Protein AF-A0AAW1HUV2-F1 (afdb_monomer_lite)

Structure (mmCIF, N/CA/C/O backbone):
data_AF-A0AAW1HUV2-F1
#
_entry.id   AF-A0AAW1HUV2-F1
#
loop_
_atom_site.group_PDB
_atom_site.id
_atom_site.type_symbol
_atom_site.label_atom_id
_atom_site.label_alt_id
_atom_site.label_comp_id
_atom_site.label_asym_id
_atom_site.label_entity_id
_atom_site.label_seq_id
_atom_site.pdbx_PDB_ins_code
_atom_site.Cartn_x
_atom_site.Cartn_y
_atom_site.Cartn_z
_atom_site.occupancy
_atom_site.B_iso_or_equiv
_atom_site.auth_seq_id
_atom_site.auth_comp_id
_atom_site.auth_asym_id
_atom_site.auth_atom_id
_atom_site.pdbx_PDB_model_num
ATOM 1 N N . MET A 1 1 ? -0.289 -72.759 16.161 1.00 39.19 1 MET A N 1
ATOM 2 C CA . MET A 1 1 ? -0.253 -71.631 15.204 1.00 39.19 1 MET A CA 1
ATOM 3 C C . MET A 1 1 ? -1.327 -70.617 15.582 1.00 39.19 1 MET A C 1
ATOM 5 O O . MET A 1 1 ? -2.487 -70.828 15.263 1.00 39.19 1 MET A O 1
ATOM 9 N N . LYS A 1 2 ? -0.975 -69.566 16.334 1.00 35.66 2 LYS A N 1
ATOM 10 C CA . LYS A 1 2 ? -1.876 -68.441 16.634 1.00 35.66 2 LYS A CA 1
ATOM 11 C C . LYS A 1 2 ? -1.471 -67.283 15.722 1.00 35.66 2 LYS A C 1
ATOM 13 O O . LYS A 1 2 ? -0.357 -66.789 15.842 1.00 35.66 2 LYS A O 1
ATOM 18 N N . ALA A 1 3 ? -2.336 -66.916 14.780 1.00 39.03 3 ALA A N 1
ATOM 19 C CA . ALA A 1 3 ? -2.111 -65.786 13.887 1.00 39.03 3 ALA A CA 1
ATOM 20 C C . ALA A 1 3 ? -2.428 -64.481 14.632 1.00 39.03 3 ALA A C 1
ATOM 22 O O . ALA A 1 3 ? -3.574 -64.235 1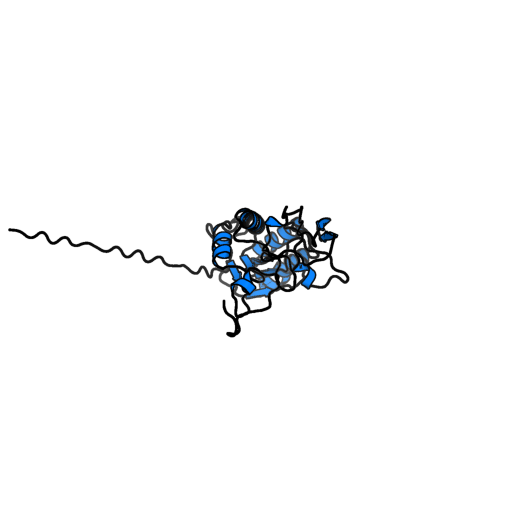5.010 1.00 39.03 3 ALA A O 1
ATOM 23 N N . LEU A 1 4 ? -1.399 -63.670 14.865 1.00 38.75 4 LEU A N 1
ATOM 24 C CA . LEU A 1 4 ? -1.507 -62.323 15.413 1.00 38.75 4 LEU A CA 1
ATOM 25 C C . LEU A 1 4 ? -1.990 -61.390 14.293 1.00 38.75 4 LEU A C 1
ATOM 27 O O . LEU A 1 4 ? -1.244 -61.097 13.362 1.00 38.75 4 LEU A O 1
ATOM 31 N N . LYS A 1 5 ? -3.252 -60.955 14.351 1.00 40.56 5 LYS A N 1
ATOM 32 C CA . LYS A 1 5 ? -3.770 -59.913 13.456 1.00 40.56 5 LYS A CA 1
ATOM 33 C C . LYS A 1 5 ? -3.305 -58.554 13.980 1.00 40.56 5 LYS A C 1
ATOM 35 O O . LYS A 1 5 ? -3.817 -58.078 14.989 1.00 40.56 5 LYS A O 1
ATOM 40 N N . LEU A 1 6 ? -2.325 -57.955 13.306 1.00 41.97 6 LEU A N 1
ATOM 41 C CA . LEU A 1 6 ? -1.947 -56.557 13.503 1.00 41.97 6 LEU A CA 1
ATOM 42 C C . LEU A 1 6 ? -3.086 -55.669 12.975 1.00 41.97 6 LEU A C 1
ATOM 44 O O . LEU A 1 6 ? -3.360 -55.663 11.777 1.00 41.97 6 LEU A O 1
ATOM 48 N N . PHE A 1 7 ? -3.756 -54.934 13.860 1.00 46.00 7 PHE A N 1
ATOM 49 C CA . PHE A 1 7 ? -4.630 -53.829 13.472 1.00 46.00 7 PHE A CA 1
ATOM 50 C C . PHE A 1 7 ? -3.763 -52.572 13.354 1.00 46.00 7 PHE A C 1
ATOM 52 O O . PHE A 1 7 ? -3.311 -52.029 14.359 1.00 46.00 7 PHE A O 1
ATOM 59 N N . VAL A 1 8 ? -3.500 -52.128 12.126 1.00 47.81 8 VAL A N 1
ATOM 60 C CA . VAL A 1 8 ? -2.880 -50.824 11.864 1.00 47.81 8 VAL A CA 1
ATOM 61 C C . VAL A 1 8 ? -3.995 -49.782 11.894 1.00 47.81 8 VAL A C 1
ATOM 63 O O . VAL A 1 8 ? -4.844 -49.752 11.006 1.00 47.81 8 VAL A O 1
ATOM 66 N N . ALA A 1 9 ? -4.026 -48.953 12.937 1.00 46.75 9 ALA A N 1
ATOM 67 C CA . ALA A 1 9 ? -4.902 -47.790 12.991 1.00 46.75 9 ALA A CA 1
ATOM 68 C C . ALA A 1 9 ? -4.309 -46.687 12.101 1.00 46.75 9 ALA A C 1
ATOM 70 O O . ALA A 1 9 ? -3.273 -46.107 12.424 1.00 46.75 9 ALA A O 1
ATOM 71 N N . ALA A 1 10 ? -4.945 -46.419 10.962 1.00 47.59 10 ALA A N 1
ATOM 72 C CA . ALA A 1 10 ? -4.606 -45.280 10.120 1.00 47.59 10 ALA A CA 1
ATOM 73 C C . ALA A 1 10 ? -5.091 -43.992 10.804 1.00 47.59 10 ALA A C 1
ATOM 75 O O . ALA A 1 10 ? -6.290 -43.729 10.877 1.00 47.59 10 ALA A O 1
ATOM 76 N N . VAL A 1 11 ? -4.158 -43.198 11.332 1.00 49.66 11 VAL A N 1
ATOM 77 C CA . VAL A 1 11 ? -4.442 -41.847 11.829 1.00 49.66 11 VAL A CA 1
ATOM 78 C C . VAL A 1 11 ? -4.542 -40.924 10.617 1.00 49.66 11 VAL A C 1
ATOM 80 O O . VAL A 1 11 ? -3.535 -40.567 10.009 1.00 49.66 11 VAL A O 1
ATOM 83 N N . ILE A 1 12 ? -5.767 -40.565 10.241 1.00 50.94 12 ILE A N 1
ATOM 84 C CA . ILE A 1 12 ? -6.026 -39.552 9.218 1.00 50.94 12 ILE A CA 1
ATOM 85 C C . ILE A 1 12 ? -5.814 -38.186 9.878 1.00 50.94 12 ILE A C 1
ATOM 87 O O . ILE A 1 12 ? -6.671 -37.706 10.617 1.00 50.94 12 ILE A O 1
ATOM 91 N N . PHE A 1 13 ? -4.666 -37.558 9.628 1.00 45.22 13 PHE A N 1
ATOM 92 C CA . PHE A 1 13 ? -4.487 -36.136 9.911 1.00 45.22 13 PHE A CA 1
ATOM 93 C C . PHE A 1 13 ? -5.264 -35.338 8.861 1.00 45.22 13 PHE A C 1
ATOM 95 O O . PHE A 1 13 ? -4.768 -35.071 7.770 1.00 45.22 13 PHE A O 1
ATOM 102 N N . THR A 1 14 ? -6.503 -34.962 9.173 1.00 46.72 14 THR A N 1
ATOM 103 C CA . THR A 1 14 ? -7.208 -33.919 8.422 1.00 46.72 14 THR A CA 1
ATOM 104 C C . THR A 1 14 ? -6.550 -32.580 8.735 1.00 46.72 14 THR A C 1
ATOM 106 O O . THR A 1 14 ? -6.794 -31.991 9.790 1.00 46.72 14 THR A O 1
ATOM 109 N N . THR A 1 15 ? -5.699 -32.091 7.837 1.00 47.19 15 THR A N 1
ATOM 110 C CA . THR A 1 15 ? -5.256 -30.697 7.854 1.00 47.19 15 THR A CA 1
ATOM 111 C C . THR A 1 15 ? -6.445 -29.822 7.471 1.00 47.19 15 THR A C 1
ATOM 113 O O . THR A 1 15 ? -6.783 -29.691 6.297 1.00 47.19 15 THR A O 1
ATOM 116 N N . TYR A 1 16 ? -7.118 -29.245 8.466 1.00 44.78 16 TYR A N 1
ATOM 117 C CA . TYR A 1 16 ? -8.090 -28.185 8.225 1.00 44.78 16 TYR A CA 1
ATOM 118 C C . TYR A 1 16 ? -7.332 -26.956 7.719 1.00 44.78 16 TYR A C 1
ATOM 120 O O . TYR A 1 16 ? -6.651 -26.277 8.488 1.00 44.78 16 TYR A O 1
ATOM 128 N N . ALA A 1 17 ? -7.454 -26.655 6.427 1.00 43.66 17 ALA A N 1
ATOM 129 C CA . ALA A 1 17 ? -7.162 -25.323 5.926 1.00 43.66 17 ALA A CA 1
ATOM 130 C C . ALA A 1 17 ? -8.244 -24.389 6.485 1.00 43.66 17 ALA A C 1
ATOM 132 O O . ALA A 1 17 ? -9.338 -24.274 5.936 1.00 43.66 17 ALA A O 1
ATOM 133 N N . VAL A 1 18 ? -7.977 -23.772 7.638 1.00 45.56 18 VAL A N 1
ATOM 134 C CA . VAL A 1 18 ? -8.844 -22.715 8.160 1.00 45.56 18 VAL A CA 1
ATOM 135 C C . VAL A 1 18 ? -8.640 -21.509 7.252 1.00 45.56 18 VAL A C 1
ATOM 137 O O . VAL A 1 18 ? -7.687 -20.751 7.425 1.00 45.56 18 VAL A O 1
ATOM 140 N N . ALA A 1 19 ? -9.520 -21.333 6.268 1.00 46.88 19 ALA A N 1
ATOM 141 C CA . ALA A 1 19 ? -9.663 -20.057 5.585 1.00 46.88 19 ALA A CA 1
ATOM 142 C C . ALA A 1 19 ? -10.082 -19.024 6.645 1.00 46.88 19 ALA A C 1
ATOM 144 O O . ALA A 1 19 ? -11.234 -18.990 7.079 1.00 46.88 19 ALA A O 1
ATOM 145 N N . ARG A 1 20 ? -9.121 -18.240 7.151 1.00 57.75 20 ARG A N 1
ATOM 146 C CA . ARG A 1 20 ? -9.360 -17.257 8.216 1.00 57.75 20 ARG A CA 1
ATOM 147 C C . ARG A 1 20 ? -10.068 -16.047 7.618 1.00 57.75 20 ARG A C 1
ATOM 149 O O . ARG A 1 20 ? -9.433 -15.120 7.133 1.00 57.75 20 ARG A O 1
ATOM 156 N N . LYS A 1 21 ? -11.399 -16.073 7.661 1.00 69.00 21 LYS A N 1
ATOM 157 C CA . LYS A 1 21 ? -12.286 -14.986 7.217 1.00 69.00 21 LYS A CA 1
ATOM 158 C C . LYS A 1 21 ? -12.482 -13.900 8.291 1.00 69.00 21 LYS A C 1
ATOM 160 O O . LYS A 1 21 ? -13.392 -13.085 8.190 1.00 69.00 21 LYS A O 1
ATOM 165 N N . GLU A 1 22 ? -11.652 -13.907 9.331 1.00 88.19 22 GLU A N 1
ATOM 166 C CA . GLU A 1 22 ? -11.772 -12.994 10.463 1.00 88.19 22 GLU A CA 1
ATOM 167 C C . GLU A 1 22 ? -11.375 -11.581 10.039 1.00 88.19 22 GLU A C 1
ATOM 169 O O . GLU A 1 22 ? -10.201 -11.280 9.828 1.00 88.19 22 GLU A O 1
ATOM 174 N N . THR A 1 23 ? -12.364 -10.698 9.920 1.00 94.25 23 THR A N 1
ATOM 175 C CA . THR A 1 23 ? -12.144 -9.284 9.591 1.00 94.25 23 THR A CA 1
ATOM 176 C C . THR A 1 23 ? -11.566 -8.499 10.771 1.00 94.25 23 THR A C 1
ATOM 178 O O . THR A 1 23 ? -11.127 -7.365 10.590 1.00 94.25 23 THR A O 1
ATOM 181 N N . ASN A 1 24 ? -11.545 -9.087 11.974 1.00 96.62 24 ASN A N 1
ATOM 182 C CA . ASN A 1 24 ? -11.144 -8.469 13.244 1.00 96.62 24 ASN A CA 1
ATOM 183 C C . ASN A 1 24 ? -12.028 -7.280 13.680 1.00 96.62 24 ASN A C 1
ATOM 185 O O . ASN A 1 24 ? -11.641 -6.492 14.551 1.00 96.62 24 ASN A O 1
ATOM 189 N N . MET A 1 25 ? -13.214 -7.136 13.083 1.00 96.12 25 MET A N 1
ATOM 190 C CA . MET A 1 25 ? -14.231 -6.170 13.505 1.00 96.12 25 MET A CA 1
ATOM 191 C C . MET A 1 25 ? -14.823 -6.554 14.864 1.00 96.12 25 MET A C 1
ATOM 193 O O . MET A 1 25 ? -14.699 -7.690 15.314 1.00 96.12 25 MET A O 1
ATOM 197 N N . TRP A 1 26 ? -15.476 -5.601 15.526 1.00 93.88 26 TRP A N 1
ATOM 198 C CA . TRP A 1 26 ? -16.285 -5.918 16.703 1.00 93.88 26 TRP A CA 1
ATOM 199 C C . TRP A 1 26 ? -17.579 -6.622 16.276 1.00 93.88 26 TRP A C 1
ATOM 201 O O . TRP A 1 26 ? -18.060 -6.416 15.162 1.00 93.88 26 TRP A O 1
ATOM 211 N N . ASN A 1 27 ? -18.134 -7.452 17.162 1.00 90.94 27 ASN A N 1
ATOM 212 C CA . ASN A 1 27 ? -19.228 -8.383 16.845 1.00 90.94 27 ASN A CA 1
ATOM 213 C C . ASN A 1 27 ? -20.506 -7.718 16.301 1.00 90.94 27 ASN A C 1
ATOM 215 O O . ASN A 1 27 ? -21.296 -8.372 15.627 1.00 90.94 27 ASN A O 1
ATOM 219 N N . ASP A 1 28 ? -20.735 -6.443 16.606 1.00 92.69 28 ASP A N 1
ATOM 220 C CA . ASP A 1 28 ? -21.909 -5.658 16.219 1.00 92.69 28 ASP A CA 1
ATOM 221 C C . ASP A 1 28 ? -21.688 -4.797 14.959 1.00 92.69 28 ASP A C 1
ATOM 223 O O . ASP A 1 28 ? -22.508 -3.937 14.635 1.00 92.69 28 ASP A O 1
ATOM 227 N N . ARG A 1 29 ? -20.589 -5.023 14.228 1.00 95.06 29 ARG A N 1
ATOM 228 C CA . ARG A 1 29 ? -20.174 -4.231 13.061 1.00 95.06 29 ARG A CA 1
ATOM 229 C C . ARG A 1 29 ? -19.878 -5.130 11.863 1.00 95.06 29 ARG A C 1
ATOM 231 O O . ARG A 1 29 ? -19.388 -6.242 12.026 1.00 95.06 29 ARG A O 1
ATOM 238 N N . SER A 1 30 ? -20.153 -4.658 10.644 1.00 91.12 30 SER A N 1
ATOM 239 C CA . SER A 1 30 ? -20.050 -5.526 9.449 1.00 91.12 30 SER A CA 1
ATOM 240 C C . SER A 1 30 ? -19.571 -4.871 8.147 1.00 91.12 30 SER A C 1
ATOM 242 O O . SER A 1 30 ? -19.314 -5.586 7.181 1.00 91.12 30 SER A O 1
ATOM 244 N N . THR A 1 31 ? -19.380 -3.548 8.104 1.00 97.06 31 THR A N 1
ATOM 245 C CA . THR A 1 31 ? -19.070 -2.833 6.849 1.00 97.06 31 THR A CA 1
ATOM 246 C C . THR A 1 31 ? -17.698 -2.166 6.872 1.00 97.06 31 THR A C 1
ATOM 248 O O . THR A 1 31 ? -17.369 -1.461 7.829 1.00 97.06 31 THR A O 1
ATOM 251 N N . ILE A 1 32 ? -16.932 -2.339 5.789 1.00 98.62 32 ILE A N 1
ATOM 252 C CA . ILE A 1 32 ? -15.746 -1.529 5.476 1.00 98.62 32 ILE A CA 1
ATOM 253 C C . ILE A 1 32 ? -16.170 -0.400 4.535 1.00 98.62 32 ILE A C 1
ATOM 255 O O . ILE A 1 32 ? -16.770 -0.667 3.496 1.00 98.62 32 ILE A O 1
ATOM 259 N N . VAL A 1 33 ? -15.846 0.846 4.875 1.00 98.81 33 VAL A N 1
ATOM 260 C CA . VAL A 1 33 ? -15.985 1.992 3.963 1.00 98.81 33 VAL A CA 1
ATOM 261 C C . VAL A 1 33 ? -14.631 2.336 3.345 1.00 98.81 33 VAL A C 1
ATOM 263 O O . VAL A 1 33 ? -13.632 2.410 4.052 1.00 98.81 33 VAL A O 1
ATOM 266 N N . HIS A 1 34 ? -14.572 2.557 2.033 1.00 98.88 34 HIS A N 1
ATOM 267 C CA . HIS A 1 34 ? -13.368 3.085 1.388 1.00 98.88 34 HIS A CA 1
ATOM 268 C C . HIS A 1 34 ? -13.412 4.617 1.403 1.00 98.88 34 HIS A C 1
ATOM 270 O O . HIS A 1 34 ? -14.121 5.230 0.606 1.00 98.88 34 HIS A O 1
ATOM 276 N N . LEU A 1 35 ? -12.651 5.237 2.310 1.00 98.88 35 LEU A N 1
ATOM 277 C CA . LEU A 1 35 ? -12.503 6.696 2.381 1.00 98.88 35 LEU A CA 1
ATOM 278 C C . LEU A 1 35 ? -11.382 7.149 1.441 1.00 98.88 35 LEU A C 1
ATOM 280 O O . LEU A 1 35 ? -10.265 7.470 1.845 1.00 98.88 35 LEU A O 1
ATOM 284 N N . PHE A 1 36 ? -11.696 7.094 0.151 1.00 98.81 36 PHE A N 1
ATOM 285 C CA . PHE A 1 36 ? -10.755 7.303 -0.943 1.00 98.81 36 PHE A CA 1
ATOM 286 C C . PHE A 1 36 ? -10.141 8.712 -0.942 1.00 98.81 36 PHE A C 1
ATOM 288 O O . PHE A 1 36 ? -10.864 9.701 -1.028 1.00 98.81 36 PHE A O 1
ATOM 295 N N . GLU A 1 37 ? -8.806 8.786 -0.883 1.00 98.69 37 GLU A N 1
ATOM 296 C CA . GLU A 1 37 ? -7.979 10.009 -0.836 1.00 98.69 37 GLU A CA 1
ATOM 297 C C . GLU A 1 37 ? -8.137 10.885 0.419 1.00 98.69 37 GLU A C 1
ATOM 299 O O . GLU A 1 37 ? -7.592 11.991 0.481 1.00 98.69 37 GLU A O 1
ATOM 304 N N . TRP A 1 38 ? -8.816 10.398 1.460 1.00 98.88 38 TRP A N 1
ATOM 305 C CA . TRP A 1 38 ? -8.953 11.151 2.708 1.00 98.88 38 TRP A CA 1
ATOM 306 C C . TRP A 1 38 ? -7.621 11.256 3.461 1.00 98.88 38 TRP A C 1
ATOM 308 O O . TRP A 1 38 ? -6.750 10.378 3.383 1.00 98.88 38 TRP A O 1
ATOM 318 N N . LYS A 1 39 ? -7.453 12.345 4.218 1.00 98.94 39 LYS A N 1
ATOM 319 C CA . LYS A 1 39 ? -6.305 12.515 5.116 1.00 98.94 39 LYS A CA 1
ATOM 320 C C . LYS A 1 39 ? -6.499 11.714 6.394 1.00 98.94 39 LYS A C 1
ATOM 322 O O . LYS A 1 39 ? -7.625 11.481 6.826 1.00 98.94 39 LYS A O 1
ATOM 327 N N . TYR A 1 40 ? -5.393 11.336 7.030 1.00 98.94 40 TYR A N 1
ATOM 328 C CA . TYR A 1 40 ? -5.436 10.505 8.234 1.00 98.94 40 TYR A CA 1
ATOM 329 C C . TYR A 1 40 ? -6.206 11.182 9.375 1.00 98.94 40 TYR A C 1
ATOM 331 O O . TYR A 1 40 ? -7.015 10.538 10.037 1.00 98.94 40 TYR A O 1
ATOM 339 N N . LEU A 1 41 ? -6.027 12.493 9.563 1.00 98.75 41 LEU A N 1
ATOM 340 C CA . LEU A 1 41 ? -6.735 13.237 10.609 1.00 98.75 41 LEU A CA 1
ATOM 341 C C . LEU A 1 41 ? -8.242 13.365 10.334 1.00 98.75 41 LEU A C 1
ATOM 343 O O . LEU A 1 41 ? -9.026 13.244 11.272 1.00 98.75 41 LEU A O 1
ATOM 347 N N . ASP A 1 42 ? -8.648 13.514 9.069 1.00 98.94 42 ASP A N 1
ATOM 348 C CA . ASP A 1 42 ? -10.067 13.547 8.688 1.00 98.94 42 ASP A CA 1
ATOM 349 C C . ASP A 1 42 ? -10.728 12.182 8.947 1.00 98.94 42 ASP A C 1
ATOM 351 O O . ASP A 1 42 ? -11.819 12.109 9.507 1.00 98.94 42 ASP A O 1
ATOM 355 N N . ILE A 1 43 ? -10.037 11.083 8.619 1.00 98.94 43 ILE A N 1
ATOM 356 C CA . ILE A 1 43 ? -10.506 9.718 8.914 1.00 98.94 43 ILE A CA 1
ATOM 357 C C . ILE A 1 43 ? -10.623 9.498 10.426 1.00 98.94 43 ILE A C 1
ATOM 359 O O . ILE A 1 43 ? -11.603 8.917 10.887 1.00 98.94 43 ILE A O 1
ATOM 363 N N . ALA A 1 44 ? -9.645 9.965 11.206 1.00 98.94 44 ALA A N 1
ATOM 364 C CA . ALA A 1 44 ? -9.666 9.841 12.660 1.00 98.94 44 ALA A CA 1
ATOM 365 C C . ALA A 1 44 ? -10.896 10.532 13.269 1.00 98.94 44 ALA A C 1
ATOM 367 O O . ALA A 1 44 ? -11.563 9.971 14.139 1.00 98.94 44 ALA A O 1
ATOM 368 N N . GLU A 1 45 ? -11.228 11.730 12.784 1.00 98.88 45 GLU A N 1
ATOM 369 C CA . GLU A 1 45 ? -12.447 12.432 13.181 1.00 98.88 45 GLU A CA 1
ATOM 370 C C . GLU A 1 45 ? -13.717 11.713 12.719 1.00 98.88 45 GLU A C 1
ATOM 372 O O . GLU A 1 45 ? -14.672 11.622 13.486 1.00 98.88 45 GLU A O 1
ATOM 377 N N . GLU A 1 46 ? -13.735 11.173 11.503 1.00 98.94 46 GLU A N 1
ATOM 378 C CA . GLU A 1 46 ? -14.884 10.457 10.941 1.00 98.94 46 GLU A CA 1
ATOM 379 C C . GLU A 1 46 ? -15.184 9.158 11.710 1.00 98.94 46 GLU A C 1
ATOM 381 O O . GLU A 1 46 ? -16.348 8.834 11.977 1.00 98.94 46 GLU A O 1
ATOM 386 N N . CYS A 1 47 ? -14.138 8.448 12.153 1.00 98.88 47 CYS A N 1
ATOM 387 C CA . CYS A 1 47 ? -14.249 7.299 13.052 1.00 98.88 47 CYS A CA 1
ATOM 388 C C . CYS A 1 47 ? -15.029 7.651 14.324 1.00 98.88 47 CYS A C 1
ATOM 390 O O . CYS A 1 47 ? -15.963 6.937 14.698 1.00 98.88 47 CYS A O 1
ATOM 392 N N . GLU A 1 48 ? -14.666 8.762 14.964 1.00 98.81 48 GLU A N 1
ATOM 393 C CA . GLU A 1 48 ? -15.234 9.200 16.239 1.00 98.81 48 GLU A CA 1
ATOM 394 C C . GLU A 1 48 ? -16.608 9.856 16.084 1.00 98.81 48 GLU A C 1
ATOM 396 O O . GLU A 1 48 ? -17.497 9.618 16.896 1.00 98.81 48 GLU A O 1
ATOM 401 N N . LYS A 1 49 ? -16.806 10.684 15.059 1.00 98.75 49 LYS A N 1
ATOM 402 C CA . LYS A 1 49 ? -18.019 11.501 14.915 1.00 98.75 49 LYS A CA 1
ATOM 403 C C . LYS A 1 49 ? -19.160 10.763 14.223 1.00 98.75 49 LYS A C 1
ATOM 405 O O . LYS A 1 49 ? -20.320 11.109 14.447 1.00 98.75 49 LYS A O 1
ATOM 410 N N . PHE A 1 50 ? -18.862 9.763 13.392 1.00 98.75 50 PHE A N 1
ATOM 411 C CA . PHE A 1 50 ? -19.874 9.134 12.545 1.00 98.75 50 PHE A CA 1
ATOM 412 C C . PHE A 1 50 ? -19.794 7.608 12.529 1.00 98.75 50 PHE A C 1
ATOM 414 O O . PHE A 1 50 ? -20.755 6.945 12.935 1.00 98.75 50 PHE A O 1
ATOM 421 N N . LEU A 1 51 ? -18.671 7.034 12.087 1.00 98.69 51 LEU A N 1
ATOM 422 C CA . LEU A 1 51 ? -18.584 5.603 11.767 1.00 98.69 51 LEU A CA 1
ATOM 423 C C . LEU A 1 51 ? -18.888 4.724 12.978 1.00 98.69 51 LEU A C 1
ATOM 425 O O . LEU A 1 51 ? -19.647 3.754 12.855 1.00 98.69 51 LEU A O 1
ATOM 429 N N . GLN A 1 52 ? -18.378 5.093 14.160 1.00 97.75 52 GLN A N 1
ATOM 430 C CA . GLN A 1 52 ? -18.645 4.333 15.377 1.00 97.75 52 GLN A CA 1
ATOM 431 C C . GLN A 1 52 ? -20.146 4.250 15.696 1.00 97.75 52 GLN A C 1
ATOM 433 O O . GLN A 1 52 ? -20.621 3.177 16.065 1.00 97.75 52 GLN A O 1
ATOM 438 N N . HIS A 1 53 ? -20.894 5.339 15.484 1.00 97.69 53 HIS A N 1
ATOM 439 C CA . HIS A 1 53 ? -22.312 5.474 15.830 1.00 97.69 53 HIS A CA 1
ATOM 440 C C . HIS A 1 53 ? -23.247 4.863 14.784 1.00 97.69 53 HIS A C 1
ATOM 442 O O . HIS A 1 53 ? -24.433 4.671 15.049 1.00 97.69 53 HIS A O 1
ATOM 448 N N . LYS A 1 54 ? -22.730 4.579 13.585 1.00 97.88 54 LYS A N 1
ATOM 449 C CA . LYS A 1 54 ? -23.483 3.977 12.477 1.00 97.88 54 LYS A CA 1
ATOM 450 C C . LYS A 1 54 ? -23.165 2.497 12.252 1.00 97.88 54 LYS A C 1
ATOM 452 O O . LYS A 1 54 ? -23.661 1.923 11.291 1.00 97.88 54 LYS A O 1
ATOM 457 N N . GLY A 1 55 ? -22.372 1.878 13.130 1.00 96.94 55 GLY A N 1
ATOM 458 C CA . GLY A 1 55 ? -22.086 0.439 13.078 1.00 96.94 55 GLY A CA 1
ATOM 459 C C . GLY A 1 55 ? -21.115 0.018 11.967 1.00 96.94 55 GLY A C 1
ATOM 460 O O . GLY A 1 55 ? -21.047 -1.163 11.625 1.00 96.94 55 GLY A O 1
ATOM 461 N N . TYR A 1 56 ? -20.344 0.954 11.398 1.00 98.50 56 TYR A N 1
ATOM 462 C CA . TYR A 1 56 ? -19.255 0.598 10.482 1.00 98.50 56 TYR A CA 1
ATOM 463 C C . TYR A 1 56 ? -18.166 -0.158 11.245 1.00 98.50 56 TYR A C 1
ATOM 465 O O . TYR A 1 56 ? -17.841 0.196 12.379 1.00 98.50 56 TYR A O 1
ATOM 473 N N . GLY A 1 57 ? -17.623 -1.207 10.626 1.00 98.38 57 GLY A N 1
ATOM 474 C CA . GLY A 1 57 ? -16.597 -2.076 11.207 1.00 98.38 57 GLY A CA 1
ATOM 475 C C . GLY A 1 57 ? -15.177 -1.635 10.898 1.00 98.38 57 GLY A C 1
ATOM 476 O O . GLY A 1 57 ? -14.270 -1.905 11.684 1.00 98.38 57 GLY A O 1
ATOM 477 N N . GLY A 1 58 ? -14.974 -0.914 9.797 1.00 98.62 58 GLY A N 1
ATOM 478 C CA . GLY A 1 58 ? -13.674 -0.335 9.503 1.00 98.62 58 GLY A CA 1
ATOM 479 C C . GLY A 1 58 ? -13.618 0.535 8.260 1.00 98.62 58 GLY A C 1
ATOM 480 O O . GLY A 1 58 ? -14.621 0.776 7.589 1.00 98.62 58 GLY A O 1
ATOM 481 N N . VAL A 1 59 ? -12.409 0.996 7.969 1.00 98.94 59 VAL A N 1
ATOM 482 C CA . VAL A 1 59 ? -12.073 1.898 6.871 1.00 98.94 59 VAL A CA 1
ATOM 483 C C . VAL A 1 59 ? -10.983 1.257 6.023 1.00 98.94 59 VAL A C 1
ATOM 485 O O . VAL A 1 59 ? -9.942 0.878 6.556 1.00 98.94 59 VAL A O 1
ATOM 488 N N . GLN A 1 60 ? -11.198 1.157 4.713 1.00 98.94 60 GLN A N 1
ATOM 489 C CA . GLN A 1 60 ? -10.108 0.998 3.756 1.00 98.94 60 GLN A CA 1
ATOM 490 C C . GLN A 1 60 ? -9.526 2.384 3.471 1.00 98.94 60 GLN A C 1
ATOM 492 O O . GLN A 1 60 ? -10.257 3.286 3.050 1.00 98.94 60 GLN A O 1
ATOM 497 N N . VAL A 1 61 ? -8.226 2.550 3.701 1.00 98.94 61 VAL A N 1
ATOM 498 C CA . VAL A 1 61 ? -7.490 3.776 3.368 1.00 98.94 61 VAL A CA 1
ATOM 499 C C . VAL A 1 61 ? -6.761 3.611 2.040 1.00 98.94 61 VAL A C 1
ATOM 501 O O . VAL A 1 61 ? -6.333 2.508 1.704 1.00 98.94 61 VAL A O 1
ATOM 504 N N . SER A 1 62 ? -6.594 4.707 1.297 1.00 98.94 62 SER A N 1
ATOM 505 C CA . SER A 1 62 ? -5.738 4.737 0.101 1.00 98.94 62 SER A CA 1
ATOM 506 C C . SER A 1 62 ? -4.276 4.391 0.437 1.00 98.94 62 SER A C 1
ATOM 508 O O . SER A 1 62 ? -3.900 4.483 1.610 1.00 98.94 62 SER A O 1
ATOM 510 N N . PRO A 1 63 ? -3.429 4.048 -0.559 1.00 98.94 63 PRO A N 1
ATOM 511 C CA . PRO A 1 63 ? -2.056 3.619 -0.303 1.00 98.94 63 PRO A CA 1
ATOM 512 C C . PRO A 1 63 ? -1.275 4.579 0.596 1.00 98.94 63 PRO A C 1
ATOM 514 O O . PRO A 1 63 ? -1.340 5.803 0.431 1.00 98.94 63 PRO A O 1
ATOM 517 N N . VAL A 1 64 ? -0.570 4.001 1.572 1.00 98.81 64 VAL A N 1
ATOM 518 C CA . VAL A 1 64 ? 0.127 4.733 2.647 1.00 98.81 64 VAL A CA 1
ATOM 519 C C . VAL A 1 64 ? 1.633 4.838 2.422 1.00 98.81 64 VAL A C 1
ATOM 521 O O . VAL A 1 64 ? 2.289 5.644 3.077 1.00 98.81 64 VAL A O 1
ATOM 524 N N . SER A 1 65 ? 2.181 4.021 1.521 1.00 98.69 65 SER A N 1
ATOM 525 C CA . SER A 1 65 ? 3.576 4.076 1.092 1.00 98.69 65 SER A CA 1
ATOM 526 C C . SER A 1 65 ? 3.849 5.347 0.291 1.00 98.69 65 SER A C 1
ATOM 528 O O . SER A 1 65 ? 3.006 5.793 -0.484 1.00 98.69 65 SER A O 1
ATOM 530 N N . GLU A 1 66 ? 5.045 5.907 0.451 1.00 98.88 66 GLU A N 1
ATOM 531 C CA . GLU A 1 66 ? 5.539 7.017 -0.353 1.00 98.88 66 GLU A CA 1
ATOM 532 C C . GLU A 1 66 ? 5.417 6.686 -1.840 1.00 98.88 66 GLU A C 1
ATOM 534 O O . GLU A 1 66 ? 5.935 5.673 -2.315 1.00 98.88 66 GLU A O 1
ATOM 539 N N . ASN A 1 67 ? 4.781 7.586 -2.577 1.00 98.88 67 ASN A N 1
ATOM 540 C CA . ASN A 1 67 ? 4.485 7.418 -3.988 1.00 98.88 67 ASN A CA 1
ATOM 541 C C . ASN A 1 67 ? 5.103 8.546 -4.818 1.00 98.88 67 ASN A C 1
ATOM 543 O O . ASN A 1 67 ? 5.466 9.600 -4.286 1.00 98.88 67 ASN A O 1
ATOM 547 N N . VAL A 1 68 ? 5.218 8.331 -6.125 1.00 98.69 68 VAL A N 1
ATOM 548 C CA . VAL A 1 68 ? 5.726 9.338 -7.064 1.00 98.69 68 VAL A CA 1
ATOM 549 C C . VAL A 1 68 ? 4.808 10.558 -7.129 1.00 98.69 68 VAL A C 1
ATOM 551 O O . VAL A 1 68 ? 3.586 10.442 -7.038 1.00 98.69 68 VAL A O 1
ATOM 554 N N . ILE A 1 69 ? 5.394 11.744 -7.285 1.00 98.50 69 ILE A N 1
ATOM 555 C CA . ILE A 1 69 ? 4.648 12.985 -7.507 1.00 98.50 69 ILE A CA 1
ATOM 556 C C . ILE A 1 69 ? 4.458 13.178 -9.012 1.00 98.50 69 ILE A C 1
ATOM 558 O O . ILE A 1 69 ? 5.422 13.453 -9.726 1.00 98.50 69 ILE A O 1
ATOM 562 N N . VAL A 1 70 ? 3.215 13.098 -9.485 1.00 97.69 70 VAL A N 1
ATOM 563 C CA . VAL A 1 70 ? 2.876 13.308 -10.901 1.00 97.69 70 VAL A CA 1
ATOM 564 C C . VAL A 1 70 ? 2.262 14.691 -11.097 1.00 97.69 70 VAL A C 1
ATOM 566 O O . VAL A 1 70 ? 1.524 15.186 -10.244 1.00 97.69 70 VAL A O 1
ATOM 569 N N . ALA A 1 71 ? 2.531 15.339 -12.234 1.00 96.50 71 ALA A N 1
ATOM 570 C CA . ALA A 1 71 ? 1.897 16.610 -12.585 1.00 96.50 71 ALA A CA 1
ATOM 571 C C . ALA A 1 71 ? 0.361 16.534 -12.461 1.00 96.50 71 ALA A C 1
ATOM 573 O O . ALA A 1 71 ? -0.259 15.542 -12.834 1.00 96.50 71 ALA A O 1
ATOM 574 N N . ASN A 1 72 ? -0.258 17.593 -11.929 1.00 97.25 72 ASN A N 1
ATOM 575 C CA . ASN A 1 72 ? -1.698 17.676 -11.628 1.00 97.25 72 ASN A CA 1
ATOM 576 C C . ASN A 1 72 ? -2.221 16.705 -10.551 1.00 97.25 72 ASN A C 1
ATOM 578 O O . ASN A 1 72 ? -3.423 16.681 -10.295 1.00 97.25 72 ASN A O 1
ATOM 582 N N . ARG A 1 73 ? -1.335 15.965 -9.872 1.00 97.94 73 ARG A N 1
ATOM 583 C CA . ARG A 1 73 ? -1.637 15.137 -8.691 1.00 97.94 73 ARG A CA 1
ATOM 584 C C . ARG A 1 73 ? -2.834 14.180 -8.878 1.00 97.94 73 ARG A C 1
ATOM 586 O O . ARG A 1 73 ? -3.741 14.174 -8.033 1.00 97.94 73 ARG A O 1
ATOM 593 N N . PRO A 1 74 ? -2.876 13.395 -9.972 1.00 98.50 74 PRO A N 1
ATOM 594 C CA . PRO A 1 74 ? -3.963 12.456 -10.226 1.00 98.50 74 PRO A CA 1
ATOM 595 C C . PRO A 1 74 ? -4.036 11.398 -9.122 1.00 98.50 74 PRO A C 1
ATOM 597 O O . PRO A 1 74 ? -3.029 11.066 -8.510 1.00 98.50 74 PRO A O 1
ATOM 600 N N . TRP A 1 75 ? -5.216 10.836 -8.873 1.00 98.62 75 TRP A N 1
ATOM 601 C CA . TRP A 1 75 ? -5.406 9.835 -7.813 1.00 98.62 75 TRP A CA 1
ATOM 602 C C . TRP A 1 75 ? -4.515 8.593 -7.982 1.00 98.62 75 TRP A C 1
ATOM 604 O O . TRP A 1 75 ? -4.015 8.028 -7.011 1.00 98.62 75 TRP A O 1
ATOM 614 N N . TRP A 1 76 ? -4.268 8.192 -9.232 1.00 98.44 76 TRP A N 1
ATOM 615 C CA . TRP A 1 76 ? -3.503 6.991 -9.548 1.00 98.44 76 TRP A CA 1
ATOM 616 C C . TRP A 1 76 ? -2.010 7.127 -9.232 1.00 98.44 76 TRP A C 1
ATOM 618 O O . TRP A 1 76 ? -1.320 6.114 -9.192 1.00 98.44 76 TRP A O 1
ATOM 628 N N . GLU A 1 77 ? -1.498 8.336 -8.944 1.00 98.44 77 GLU A N 1
ATOM 629 C CA . GLU A 1 77 ? -0.092 8.507 -8.544 1.00 98.44 77 GLU A CA 1
ATOM 630 C C . GLU A 1 77 ? 0.244 7.688 -7.285 1.00 98.44 77 GLU A C 1
ATOM 632 O O . GLU A 1 77 ? 1.391 7.302 -7.092 1.00 98.44 77 GLU A O 1
ATOM 637 N N . ARG A 1 78 ? -0.760 7.388 -6.444 1.00 98.81 78 ARG A N 1
ATOM 638 C CA . ARG A 1 78 ? -0.614 6.564 -5.235 1.00 98.81 78 ARG A CA 1
ATOM 639 C C . ARG A 1 78 ? -0.307 5.097 -5.499 1.00 98.81 78 ARG A C 1
ATOM 641 O O . ARG A 1 78 ? 0.232 4.440 -4.615 1.00 98.81 78 ARG A O 1
ATOM 648 N N . TYR A 1 79 ? -0.625 4.607 -6.690 1.00 98.81 79 TYR A N 1
ATOM 649 C CA . TYR A 1 79 ? -0.350 3.236 -7.117 1.00 98.81 79 TYR A CA 1
ATOM 650 C C . TYR A 1 79 ? 1.004 3.134 -7.825 1.00 98.81 79 TYR A C 1
ATOM 652 O O . TYR A 1 79 ? 1.253 2.216 -8.587 1.00 98.81 79 TYR A O 1
ATOM 660 N N . GLN A 1 80 ? 1.893 4.101 -7.597 1.00 98.81 80 GLN A N 1
ATOM 661 C CA . GLN A 1 80 ? 3.262 4.084 -8.097 1.00 98.81 80 GLN A CA 1
ATOM 662 C C . GLN A 1 80 ? 4.221 4.345 -6.928 1.00 98.81 80 GLN A C 1
ATOM 664 O O . GLN A 1 80 ? 4.614 5.496 -6.686 1.00 98.81 80 GLN A O 1
ATOM 669 N N . PRO A 1 81 ? 4.556 3.300 -6.146 1.00 98.88 81 PRO A N 1
ATOM 670 C CA . PRO A 1 81 ? 5.425 3.425 -4.984 1.00 98.88 81 PRO A CA 1
ATOM 671 C C . PRO A 1 81 ? 6.835 3.884 -5.359 1.00 98.88 81 PRO A C 1
ATOM 673 O O . PRO A 1 81 ? 7.429 3.403 -6.317 1.00 98.88 81 PRO A O 1
ATOM 676 N N . ILE A 1 82 ? 7.397 4.774 -4.545 1.00 98.75 82 ILE A N 1
ATOM 677 C CA . ILE A 1 82 ? 8.818 5.156 -4.561 1.00 98.75 82 ILE A CA 1
ATOM 678 C C . ILE A 1 82 ? 9.546 4.510 -3.378 1.00 98.75 82 ILE A C 1
ATOM 680 O O . ILE A 1 82 ? 10.708 4.117 -3.496 1.00 98.75 82 ILE A O 1
ATOM 684 N N . SER A 1 83 ? 8.885 4.410 -2.220 1.00 98.88 83 SER A N 1
ATOM 685 C CA . SER A 1 83 ? 9.421 3.714 -1.051 1.00 98.88 83 SER A CA 1
ATOM 686 C C . SER A 1 83 ? 8.330 3.264 -0.082 1.00 98.88 83 SER A C 1
ATOM 688 O O . SER A 1 83 ? 7.170 3.634 -0.214 1.00 98.88 83 SER A O 1
ATOM 690 N N . TYR A 1 84 ? 8.713 2.512 0.950 1.00 98.88 84 TYR A N 1
ATOM 691 C CA . TYR A 1 84 ? 7.812 2.094 2.029 1.00 98.88 84 TYR A CA 1
ATOM 692 C C . TYR A 1 84 ? 7.771 3.064 3.226 1.00 98.88 84 TYR A C 1
ATOM 694 O O . TYR A 1 84 ? 7.289 2.712 4.307 1.00 98.88 84 TYR A O 1
ATOM 702 N N . LYS A 1 85 ? 8.270 4.299 3.074 1.00 98.88 85 LYS A N 1
ATOM 703 C CA . LYS A 1 85 ? 8.030 5.368 4.061 1.00 98.88 85 LYS A CA 1
ATOM 704 C C . LYS A 1 85 ? 6.538 5.699 4.108 1.00 98.88 85 LYS A C 1
ATOM 706 O O . LYS A 1 85 ? 5.899 5.749 3.067 1.00 98.88 85 LYS A O 1
ATOM 711 N N . ILE A 1 86 ? 5.997 5.989 5.290 1.00 98.88 86 ILE A N 1
ATOM 712 C CA . ILE A 1 86 ? 4.587 6.380 5.444 1.00 98.88 86 ILE A CA 1
ATOM 713 C C . ILE A 1 86 ? 4.498 7.904 5.385 1.00 98.88 86 ILE A C 1
ATOM 715 O O . ILE A 1 86 ? 4.446 8.581 6.408 1.00 98.88 86 ILE A O 1
ATOM 719 N N . ILE A 1 87 ? 4.601 8.458 4.177 1.00 98.62 87 ILE A N 1
ATOM 720 C CA . ILE A 1 87 ? 4.513 9.903 3.928 1.00 98.62 87 ILE A CA 1
ATOM 721 C C . ILE A 1 87 ? 3.850 10.108 2.569 1.00 98.62 87 ILE A C 1
ATOM 723 O O . ILE A 1 87 ? 4.471 9.865 1.535 1.00 98.62 87 ILE A O 1
ATOM 727 N N . THR A 1 88 ? 2.601 10.568 2.559 1.00 98.75 88 THR A N 1
ATOM 728 C CA . THR A 1 88 ? 1.791 10.765 1.344 1.00 98.75 88 THR A CA 1
ATOM 729 C C . THR A 1 88 ? 1.026 12.086 1.413 1.00 98.75 88 THR A C 1
ATOM 731 O O . THR A 1 88 ? 1.206 12.885 2.333 1.00 98.75 88 THR A O 1
ATOM 734 N N . ARG A 1 89 ? 0.124 12.331 0.454 1.00 98.50 89 ARG A N 1
ATOM 735 C CA . ARG A 1 89 ? -0.834 13.444 0.544 1.00 98.50 89 ARG A CA 1
ATOM 736 C C . ARG A 1 89 ? -1.850 13.293 1.687 1.00 98.50 89 ARG A C 1
ATOM 738 O O . ARG A 1 89 ? -2.443 14.299 2.068 1.00 98.50 89 ARG A O 1
ATOM 745 N N . SER A 1 90 ? -2.042 12.086 2.236 1.00 98.88 90 SER A N 1
ATOM 746 C CA . SER A 1 90 ? -2.917 11.868 3.401 1.00 98.88 90 SER A CA 1
ATOM 747 C C . SER A 1 90 ? -2.288 12.316 4.721 1.00 98.88 90 SER A C 1
ATOM 749 O O . SER A 1 90 ? -3.029 12.543 5.675 1.00 98.88 90 SER A O 1
ATOM 751 N N . GLY A 1 91 ? -0.957 12.413 4.781 1.00 98.81 91 GLY A N 1
ATOM 752 C CA . GLY A 1 91 ? -0.209 12.722 5.996 1.00 98.81 91 GLY A CA 1
ATOM 753 C C . GLY A 1 91 ? 1.069 11.896 6.141 1.00 98.81 91 GLY A C 1
ATOM 754 O O . GLY A 1 91 ? 1.475 11.165 5.229 1.00 98.81 91 GLY A O 1
ATOM 755 N N . ASN A 1 92 ? 1.705 12.018 7.301 1.00 98.81 92 ASN A N 1
ATOM 756 C CA . ASN A 1 92 ? 2.914 11.297 7.696 1.00 98.81 92 ASN A CA 1
ATOM 757 C C . ASN A 1 92 ? 2.616 10.114 8.647 1.00 98.81 92 ASN A C 1
ATOM 759 O O . ASN A 1 92 ? 1.467 9.817 8.967 1.00 98.81 92 ASN A O 1
ATOM 763 N N . GLU A 1 93 ? 3.665 9.421 9.093 1.00 98.81 93 GLU A N 1
ATOM 764 C CA . GLU A 1 93 ? 3.569 8.243 9.962 1.00 98.81 93 GLU A CA 1
ATOM 765 C C . GLU A 1 93 ? 2.972 8.535 11.345 1.00 98.81 93 GLU A C 1
ATOM 767 O O . GLU A 1 93 ? 2.240 7.705 11.880 1.00 98.81 93 GLU A O 1
ATOM 772 N N . GLU A 1 94 ? 3.248 9.710 11.913 1.00 98.81 94 GLU A N 1
ATOM 773 C CA . GLU A 1 94 ? 2.688 10.131 13.200 1.00 98.81 94 GLU A CA 1
ATOM 774 C C . GLU A 1 94 ? 1.179 10.365 13.079 1.00 98.81 94 GLU A C 1
ATOM 776 O O . GLU A 1 94 ? 0.400 9.884 13.902 1.00 98.81 94 GLU A O 1
ATOM 781 N N . GLU A 1 95 ? 0.746 11.036 12.012 1.00 98.94 95 GLU A N 1
ATOM 782 C CA . GLU A 1 95 ? -0.673 11.246 11.713 1.00 98.94 95 GLU A CA 1
ATOM 783 C C . GLU A 1 95 ? -1.383 9.920 11.398 1.00 98.94 95 GLU A C 1
ATOM 785 O O . GLU A 1 95 ? -2.524 9.715 11.817 1.00 98.94 95 GLU A O 1
ATOM 790 N N . PHE A 1 96 ? -0.705 8.990 10.717 1.00 98.94 96 PHE A N 1
ATOM 791 C CA . PHE A 1 96 ? -1.219 7.641 10.481 1.00 98.94 96 PHE A CA 1
ATOM 792 C C . PHE A 1 96 ? -1.413 6.870 11.793 1.00 98.94 96 PHE A C 1
ATOM 794 O O . PHE A 1 96 ? -2.477 6.288 12.005 1.00 98.94 96 PHE A O 1
ATOM 801 N N . LEU A 1 97 ? -0.428 6.907 12.698 1.00 98.88 97 LEU A N 1
ATOM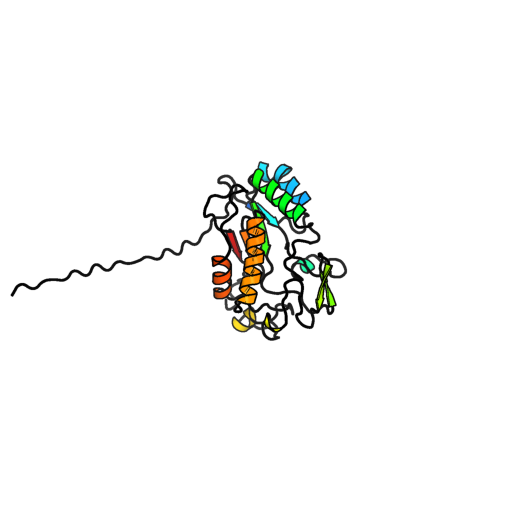 802 C CA . LEU A 1 97 ? -0.516 6.296 14.028 1.00 98.88 97 LEU A CA 1
ATOM 803 C C . LEU A 1 97 ? -1.622 6.934 14.883 1.00 98.88 97 LEU A C 1
ATOM 805 O O . LEU A 1 97 ? -2.328 6.243 15.619 1.00 98.88 97 LEU A O 1
ATOM 809 N N . ASN A 1 98 ? -1.797 8.253 14.780 1.00 98.88 98 ASN A N 1
ATOM 810 C CA . ASN A 1 98 ? -2.879 8.971 15.448 1.00 98.88 98 ASN A CA 1
ATOM 811 C C . ASN A 1 98 ? -4.249 8.454 14.975 1.00 98.88 98 ASN A C 1
ATOM 813 O O . ASN A 1 98 ? -5.101 8.108 15.798 1.00 98.88 98 ASN A O 1
ATOM 817 N N . MET A 1 99 ? -4.430 8.324 13.657 1.00 98.94 99 MET A N 1
ATOM 818 C CA . MET A 1 99 ? -5.647 7.784 13.052 1.00 98.94 99 MET A CA 1
ATOM 819 C C . MET A 1 99 ? -5.922 6.343 13.481 1.00 98.94 99 MET A C 1
ATOM 821 O O . MET A 1 99 ? -7.031 6.048 13.927 1.00 98.94 99 MET A O 1
ATOM 825 N N . THR A 1 100 ? -4.944 5.439 13.386 1.00 98.94 100 THR A N 1
ATOM 826 C CA . THR A 1 100 ? -5.153 4.038 13.782 1.00 98.94 100 THR A CA 1
ATOM 827 C C . THR A 1 100 ? -5.464 3.917 15.271 1.00 98.94 100 THR A C 1
ATOM 829 O O . THR A 1 100 ? -6.354 3.149 15.634 1.00 98.94 100 THR A O 1
ATOM 832 N N . GLY A 1 101 ? -4.803 4.690 16.137 1.00 98.88 101 GLY A N 1
ATOM 833 C CA . GLY A 1 101 ? -5.093 4.722 17.572 1.00 98.88 101 GLY A CA 1
ATOM 834 C C . GLY A 1 101 ? -6.524 5.164 17.866 1.00 98.88 101 GLY A C 1
ATOM 835 O O . GLY A 1 101 ? -7.272 4.445 18.529 1.00 98.88 101 GLY A O 1
ATOM 836 N N . ARG A 1 102 ? -6.934 6.315 17.326 1.00 98.88 102 ARG A N 1
ATOM 837 C CA . ARG A 1 102 ? -8.276 6.878 17.544 1.00 98.88 102 ARG A CA 1
ATOM 838 C C . ARG A 1 102 ? -9.380 5.983 16.990 1.00 98.88 102 ARG A C 1
ATOM 840 O O . ARG A 1 102 ? -10.322 5.678 17.715 1.00 98.88 102 ARG A O 1
ATOM 847 N N . CYS A 1 103 ? -9.237 5.488 15.761 1.00 98.88 103 CYS A N 1
ATOM 848 C CA . CYS A 1 103 ? -10.233 4.603 15.157 1.00 98.88 103 CYS A CA 1
ATOM 849 C C . CYS A 1 103 ? -10.373 3.277 15.924 1.00 98.88 103 CYS A C 1
ATOM 851 O O . CYS A 1 103 ? -11.495 2.873 16.240 1.00 98.88 103 CYS A O 1
ATOM 853 N N . ASN A 1 104 ? -9.264 2.628 16.306 1.00 98.81 104 ASN A N 1
ATOM 854 C CA . ASN A 1 104 ? -9.334 1.377 17.070 1.00 98.81 104 ASN A CA 1
ATOM 855 C C . ASN A 1 104 ? -9.966 1.573 18.459 1.00 98.81 104 ASN A C 1
ATOM 857 O O . ASN A 1 104 ? -10.727 0.707 18.891 1.00 98.81 104 ASN A O 1
ATOM 861 N N . ASN A 1 105 ? -9.721 2.708 19.128 1.00 98.69 105 ASN A N 1
ATOM 862 C CA . ASN A 1 105 ? -10.318 3.026 20.433 1.00 98.69 105 ASN A CA 1
ATOM 863 C C . ASN A 1 105 ? -11.851 3.116 20.395 1.00 98.69 105 ASN A C 1
ATOM 865 O O . ASN A 1 105 ? -12.501 2.849 21.404 1.00 98.69 105 ASN A O 1
ATOM 869 N N . VAL A 1 106 ? -12.430 3.461 19.242 1.00 98.44 1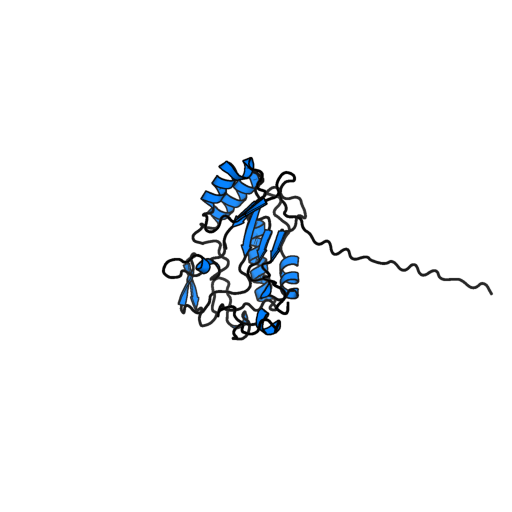06 VAL A N 1
ATOM 870 C CA . VAL A 1 106 ? -13.888 3.524 19.035 1.00 98.44 106 VAL A CA 1
ATOM 871 C C . VAL A 1 106 ? -14.437 2.319 18.259 1.00 98.44 106 VAL A C 1
ATOM 873 O O . VAL A 1 106 ? -15.569 2.337 17.775 1.00 98.44 106 VAL A O 1
ATOM 876 N N . GLY A 1 107 ? -13.643 1.250 18.137 1.00 98.06 107 GLY A N 1
ATOM 877 C CA . GLY A 1 107 ? -14.059 -0.008 17.516 1.00 98.06 107 GLY A CA 1
ATOM 878 C C . GLY A 1 107 ? -14.161 0.026 15.989 1.00 98.06 107 GLY A C 1
ATOM 879 O O . GLY A 1 107 ? -14.835 -0.824 15.410 1.00 98.06 107 GLY A O 1
ATOM 880 N N . VAL A 1 108 ? -13.493 0.974 15.326 1.00 98.75 108 VAL A N 1
ATOM 881 C CA . VAL A 1 108 ? -13.414 1.073 13.861 1.00 98.75 108 VAL A CA 1
ATOM 882 C C . VAL A 1 108 ? -12.020 0.635 13.406 1.00 98.75 108 VAL A C 1
ATOM 884 O O . VAL A 1 108 ? -11.011 1.251 13.742 1.00 98.75 108 VAL A O 1
ATOM 887 N N . ARG A 1 109 ? -11.939 -0.461 12.649 1.00 98.81 109 ARG A N 1
ATOM 888 C CA . ARG A 1 109 ? -10.667 -1.040 12.189 1.00 98.81 109 ARG A CA 1
ATOM 889 C C . ARG A 1 109 ? -10.110 -0.319 10.962 1.00 98.81 109 ARG A C 1
ATOM 891 O O . ARG A 1 109 ? -10.869 0.201 10.154 1.00 98.81 109 ARG A O 1
ATOM 898 N N . ILE A 1 110 ? -8.790 -0.334 10.786 1.00 98.94 110 ILE A N 1
ATOM 899 C CA . ILE A 1 110 ? -8.123 0.235 9.604 1.00 98.94 110 ILE A CA 1
ATOM 900 C C . ILE A 1 110 ? -7.587 -0.886 8.717 1.00 98.94 110 ILE A C 1
ATOM 902 O O . ILE A 1 110 ? -6.843 -1.744 9.188 1.00 98.94 110 ILE A O 1
ATOM 906 N N . TYR A 1 111 ? -7.928 -0.855 7.433 1.00 98.94 111 TYR A N 1
ATOM 907 C CA . TYR A 1 111 ? -7.394 -1.738 6.402 1.00 98.94 111 TYR A CA 1
ATOM 908 C C . TYR A 1 111 ? -6.619 -0.901 5.393 1.00 98.94 111 TYR A C 1
ATOM 910 O O . TYR A 1 111 ? -7.125 0.106 4.900 1.00 98.94 111 TYR A O 1
ATOM 918 N N . VAL A 1 112 ? -5.391 -1.300 5.091 1.00 98.94 112 VAL A N 1
ATOM 919 C CA . VAL A 1 112 ? -4.519 -0.525 4.203 1.00 98.94 112 VAL A CA 1
ATOM 920 C C . VAL A 1 112 ? -4.540 -1.105 2.801 1.00 98.94 112 VAL A C 1
ATOM 922 O O . VAL A 1 112 ? -4.384 -2.313 2.636 1.00 98.94 112 VAL A O 1
ATOM 925 N N . ASP A 1 113 ? -4.701 -0.244 1.802 1.00 98.94 113 ASP A N 1
ATOM 926 C CA . ASP A 1 113 ? -4.399 -0.572 0.413 1.00 98.94 113 ASP A CA 1
ATOM 927 C C . ASP A 1 113 ? -2.881 -0.684 0.218 1.00 98.94 113 ASP A C 1
ATOM 929 O O . ASP A 1 113 ? -2.150 0.299 0.371 1.00 98.94 113 ASP A O 1
ATOM 933 N N . VAL A 1 114 ? -2.391 -1.903 -0.017 1.00 98.88 114 VAL A N 1
ATOM 934 C CA . VAL A 1 114 ? -0.959 -2.192 -0.156 1.00 98.88 114 VAL A CA 1
ATOM 935 C C . VAL A 1 114 ? -0.623 -2.498 -1.607 1.00 98.88 114 VAL A C 1
ATOM 937 O O . VAL A 1 114 ? -1.110 -3.467 -2.187 1.00 98.88 114 VAL A O 1
ATOM 940 N N . VAL A 1 115 ? 0.268 -1.679 -2.162 1.00 98.94 115 VAL A N 1
ATOM 941 C CA . VAL A 1 115 ? 0.783 -1.800 -3.527 1.00 98.94 115 VAL A CA 1
ATOM 942 C C . VAL A 1 115 ? 2.145 -2.481 -3.454 1.00 98.94 115 VAL A C 1
ATOM 944 O O . VAL A 1 115 ? 3.149 -1.857 -3.110 1.00 98.94 115 VAL A O 1
ATOM 947 N N . ILE A 1 116 ? 2.150 -3.799 -3.667 1.00 98.88 116 ILE A N 1
ATOM 948 C CA . ILE A 1 116 ? 3.332 -4.667 -3.490 1.00 98.88 116 ILE A CA 1
ATOM 949 C C . ILE A 1 116 ? 3.675 -5.497 -4.738 1.00 98.88 116 ILE A C 1
ATOM 951 O O . ILE A 1 116 ? 4.636 -6.265 -4.721 1.00 98.88 116 ILE A O 1
ATOM 955 N N . ASN A 1 117 ? 2.912 -5.328 -5.823 1.00 98.88 117 ASN A N 1
ATOM 956 C CA . ASN A 1 117 ? 3.217 -5.931 -7.119 1.00 98.88 117 ASN A CA 1
ATOM 957 C C . ASN A 1 117 ? 4.383 -5.218 -7.815 1.00 98.88 117 ASN A C 1
ATOM 959 O O . ASN A 1 117 ? 5.280 -5.851 -8.352 1.00 98.88 117 ASN A O 1
ATOM 963 N N . HIS A 1 118 ? 4.349 -3.888 -7.833 1.00 98.94 118 HIS A N 1
ATOM 964 C CA . HIS A 1 118 ? 5.210 -3.054 -8.665 1.00 98.94 118 HIS A CA 1
ATOM 965 C C . HIS A 1 118 ? 5.700 -1.814 -7.905 1.00 98.94 118 HIS A C 1
ATOM 967 O O . HIS A 1 118 ? 5.202 -1.489 -6.824 1.00 98.94 118 HIS A O 1
ATOM 973 N N . MET A 1 119 ? 6.660 -1.109 -8.501 1.00 98.88 119 MET A N 1
ATOM 974 C CA . MET A 1 119 ? 7.056 0.252 -8.121 1.00 98.88 119 MET A CA 1
ATOM 975 C C . MET A 1 119 ? 6.468 1.267 -9.126 1.00 98.88 119 MET A C 1
ATOM 977 O O . MET A 1 119 ? 5.339 1.095 -9.577 1.00 98.88 119 MET A O 1
ATOM 981 N N . THR A 1 120 ? 7.158 2.353 -9.481 1.00 98.62 120 THR A N 1
ATOM 982 C CA . THR A 1 120 ? 6.637 3.296 -10.487 1.00 98.62 120 THR A CA 1
ATOM 983 C C . THR A 1 120 ? 6.780 2.749 -11.908 1.00 98.62 120 THR A C 1
ATOM 985 O O . THR A 1 120 ? 7.530 1.802 -12.150 1.00 98.62 120 THR A O 1
ATOM 988 N N . GLY A 1 121 ? 6.113 3.395 -12.867 1.00 97.88 121 GLY A N 1
ATOM 989 C CA . GLY A 1 121 ? 6.531 3.320 -14.268 1.00 97.88 121 GLY A CA 1
ATOM 990 C C . GLY A 1 121 ? 7.725 4.237 -14.547 1.00 97.88 121 GLY A C 1
ATOM 991 O O . GLY A 1 121 ? 8.232 4.898 -13.632 1.00 97.88 121 GLY A O 1
ATOM 992 N N . ASP A 1 122 ? 8.152 4.314 -15.806 1.00 96.31 122 ASP A N 1
ATOM 993 C CA . ASP A 1 122 ? 9.252 5.191 -16.215 1.00 96.31 122 ASP A CA 1
ATOM 994 C C . ASP A 1 122 ? 8.865 6.680 -16.129 1.00 96.31 122 ASP A C 1
ATOM 996 O O . ASP A 1 122 ? 8.039 7.192 -16.885 1.00 96.31 122 ASP A O 1
ATOM 1000 N N . ASN A 1 123 ? 9.485 7.374 -15.179 1.00 95.25 123 ASN A N 1
ATOM 1001 C CA . ASN A 1 123 ? 9.379 8.810 -14.939 1.00 95.25 123 ASN A CA 1
ATOM 1002 C C . ASN A 1 123 ? 10.768 9.489 -14.931 1.00 95.25 123 ASN A C 1
ATOM 1004 O O . ASN A 1 123 ? 10.899 10.607 -14.424 1.00 95.25 123 ASN A O 1
ATOM 1008 N N . GLY A 1 124 ? 11.822 8.832 -15.431 1.00 97.31 124 GLY A N 1
ATOM 1009 C CA . GLY A 1 124 ? 13.198 9.305 -15.260 1.00 97.31 124 GLY A CA 1
ATOM 1010 C C . GLY A 1 124 ? 13.618 9.363 -13.788 1.00 97.31 124 GLY A C 1
ATOM 1011 O O . GLY A 1 124 ? 13.249 8.512 -12.971 1.00 97.31 124 GLY A O 1
ATOM 1012 N N . VAL A 1 125 ? 14.362 10.412 -13.429 1.00 97.88 125 VAL A N 1
ATOM 1013 C CA . VAL A 1 125 ? 14.655 10.734 -12.028 1.00 97.88 125 VAL A CA 1
ATOM 1014 C C . VAL A 1 125 ? 13.429 11.390 -11.401 1.00 97.88 125 VAL A C 1
ATOM 1016 O O . VAL A 1 125 ? 13.090 12.533 -11.712 1.00 97.88 125 VAL A O 1
ATOM 1019 N N . ALA A 1 126 ? 12.784 10.675 -10.486 1.00 97.75 126 ALA A N 1
ATOM 1020 C CA . ALA A 1 126 ? 11.538 11.088 -9.861 1.00 97.75 126 ALA A CA 1
ATOM 1021 C C . ALA A 1 126 ? 11.701 11.306 -8.353 1.00 97.75 126 ALA A C 1
ATOM 1023 O O . ALA A 1 126 ? 12.556 10.712 -7.694 1.00 97.75 126 ALA A O 1
ATOM 1024 N N . THR A 1 127 ? 10.858 12.178 -7.797 1.00 98.38 127 THR A N 1
ATOM 1025 C CA . THR A 1 127 ? 10.805 12.456 -6.356 1.00 98.38 127 THR A CA 1
ATOM 1026 C C . THR A 1 127 ? 9.485 11.964 -5.777 1.00 98.38 127 THR A C 1
ATOM 1028 O O . THR A 1 127 ? 8.412 12.242 -6.317 1.00 98.38 127 THR A O 1
ATOM 1031 N N . GLY A 1 128 ? 9.571 11.236 -4.667 1.00 98.50 128 GLY A N 1
ATOM 1032 C CA . GLY A 1 128 ? 8.420 10.772 -3.909 1.00 98.50 128 GLY A CA 1
ATOM 1033 C C . GLY A 1 128 ? 7.877 11.819 -2.938 1.00 98.50 128 GLY A C 1
ATOM 1034 O O . GLY A 1 128 ? 8.538 12.799 -2.582 1.00 98.50 128 GLY A O 1
ATOM 1035 N N . THR A 1 129 ? 6.660 11.596 -2.454 1.00 98.62 129 THR A N 1
ATOM 1036 C CA . THR A 1 129 ? 5.989 12.441 -1.449 1.00 98.62 129 THR A CA 1
ATOM 1037 C C . THR A 1 129 ? 6.759 12.585 -0.128 1.00 98.62 129 THR A C 1
ATOM 1039 O O . THR A 1 129 ? 6.595 13.583 0.571 1.00 98.62 129 THR A O 1
ATOM 1042 N N . GLY A 1 130 ? 7.634 11.633 0.199 1.00 98.19 130 GLY A N 1
ATOM 1043 C CA . GLY A 1 130 ? 8.551 11.622 1.343 1.00 98.19 130 GLY A CA 1
ATOM 1044 C C . GLY A 1 130 ? 9.971 12.094 1.004 1.00 98.19 130 GLY A C 1
ATOM 1045 O O . GLY A 1 130 ? 10.897 11.846 1.784 1.00 98.19 130 GLY A O 1
ATOM 1046 N N . LYS A 1 131 ? 10.140 12.784 -0.134 1.00 98.44 131 LYS A N 1
ATOM 1047 C CA . LYS A 1 131 ? 11.397 13.349 -0.656 1.00 98.44 131 LYS A CA 1
ATOM 1048 C C . LYS A 1 131 ? 12.464 12.317 -1.028 1.00 98.44 131 LYS A C 1
ATOM 1050 O O . LYS A 1 131 ? 13.618 12.691 -1.233 1.00 98.44 131 LYS A O 1
ATOM 1055 N N . SER A 1 132 ? 12.123 11.035 -1.110 1.00 98.69 132 SER A N 1
ATOM 1056 C CA . SER A 1 132 ? 13.034 10.045 -1.680 1.00 98.69 132 SER A CA 1
ATOM 1057 C C . SER A 1 132 ? 13.193 10.307 -3.175 1.00 98.69 132 SER A C 1
ATOM 1059 O O . SER A 1 132 ? 12.222 10.635 -3.853 1.00 98.69 132 SER A O 1
ATOM 1061 N N . VAL A 1 133 ? 14.413 10.154 -3.681 1.00 98.56 133 VAL A N 1
ATOM 1062 C CA . VAL A 1 133 ? 14.713 10.244 -5.112 1.00 98.56 133 VAL A CA 1
ATOM 1063 C C . VAL A 1 133 ? 14.958 8.836 -5.636 1.00 98.56 133 VAL A C 1
ATOM 1065 O O . VAL A 1 133 ? 15.661 8.059 -4.987 1.00 98.56 133 VAL A O 1
ATOM 1068 N N . ALA A 1 134 ? 14.372 8.517 -6.784 1.00 98.69 134 ALA A N 1
ATOM 1069 C CA . ALA A 1 134 ? 14.543 7.253 -7.489 1.00 98.69 134 ALA A CA 1
ATOM 1070 C C . ALA A 1 134 ? 14.887 7.531 -8.954 1.00 98.69 134 ALA A C 1
ATOM 1072 O O . ALA A 1 134 ? 14.348 8.469 -9.541 1.00 98.69 134 ALA A O 1
ATOM 1073 N N . ASP A 1 135 ? 15.760 6.713 -9.536 1.00 98.56 135 ASP A N 1
ATOM 1074 C CA . ASP A 1 135 ? 15.934 6.660 -10.986 1.00 98.56 135 ASP A CA 1
ATOM 1075 C C . ASP A 1 135 ? 15.075 5.512 -11.516 1.00 98.56 135 ASP A C 1
ATOM 1077 O O . ASP A 1 135 ? 15.429 4.330 -11.443 1.00 98.56 135 ASP A O 1
ATOM 1081 N N . THR A 1 136 ? 13.875 5.874 -11.950 1.00 98.06 136 THR A N 1
ATOM 1082 C CA . THR A 1 136 ? 12.797 4.925 -12.231 1.00 98.06 136 THR A CA 1
ATOM 1083 C C . THR A 1 136 ? 13.012 4.187 -13.550 1.00 98.06 136 THR A C 1
ATOM 1085 O O . THR A 1 136 ? 12.683 3.001 -13.622 1.00 98.06 136 THR A O 1
ATOM 1088 N N . SER A 1 137 ? 13.667 4.824 -14.531 1.00 98.00 137 SER A N 1
ATOM 1089 C CA . SER A 1 137 ? 14.049 4.209 -15.812 1.00 98.00 137 SER A CA 1
ATOM 1090 C C . SER A 1 137 ? 15.066 3.084 -15.623 1.00 98.00 137 SER A C 1
ATOM 1092 O O . SER A 1 137 ? 15.062 2.103 -16.358 1.00 98.00 137 SER A O 1
ATOM 1094 N N . TYR A 1 138 ? 15.930 3.207 -14.610 1.00 98.06 138 TYR A N 1
ATOM 1095 C CA . TYR A 1 138 ? 16.944 2.204 -14.275 1.00 98.06 138 TYR A CA 1
ATOM 1096 C C . TYR A 1 138 ? 16.547 1.320 -13.090 1.00 98.06 138 TYR A C 1
ATOM 1098 O O . TYR A 1 138 ? 17.402 0.632 -12.531 1.00 98.06 138 TYR A O 1
ATOM 1106 N N . LYS A 1 139 ? 15.269 1.325 -12.686 1.00 98.62 139 LYS A N 1
ATOM 1107 C CA . LYS A 1 139 ? 14.749 0.492 -11.588 1.00 98.62 139 LYS A CA 1
ATOM 1108 C C . LYS A 1 139 ? 15.534 0.673 -10.275 1.00 98.62 139 LYS A C 1
ATOM 1110 O O . LYS A 1 139 ? 15.749 -0.279 -9.525 1.00 98.62 139 LYS A O 1
ATOM 1115 N N . GLN A 1 140 ? 15.977 1.898 -9.987 1.00 98.81 140 GLN A N 1
ATOM 1116 C CA . GLN A 1 140 ? 16.729 2.238 -8.779 1.00 98.81 140 GLN A CA 1
ATOM 1117 C C . GLN A 1 140 ? 15.836 2.972 -7.783 1.00 98.81 140 GLN A C 1
ATOM 1119 O O . GLN A 1 140 ? 15.487 4.136 -7.982 1.00 98.81 140 GLN A O 1
ATOM 1124 N N . TYR A 1 141 ? 15.541 2.322 -6.658 1.00 98.88 141 TYR A N 1
ATOM 1125 C CA . TYR A 1 141 ? 14.712 2.860 -5.576 1.00 98.88 141 TYR A CA 1
ATOM 1126 C C . TYR A 1 141 ? 15.487 2.852 -4.248 1.00 98.88 141 TYR A C 1
ATOM 1128 O O . TYR A 1 141 ? 15.208 2.017 -3.382 1.00 98.88 141 TYR A O 1
ATOM 1136 N N . PRO A 1 142 ? 16.462 3.764 -4.044 1.00 98.75 142 PRO A N 1
ATOM 1137 C CA . PRO A 1 142 ? 17.410 3.717 -2.922 1.00 98.75 142 PRO A CA 1
ATOM 1138 C C . PRO A 1 142 ? 16.775 3.757 -1.528 1.00 98.75 142 PRO A C 1
ATOM 1140 O O . PRO A 1 142 ? 17.367 3.281 -0.563 1.00 98.75 142 PRO A O 1
ATOM 1143 N N . ALA A 1 143 ? 15.573 4.324 -1.404 1.00 98.62 143 ALA A N 1
ATOM 1144 C CA . ALA A 1 143 ? 14.864 4.406 -0.132 1.00 98.62 143 ALA A CA 1
ATOM 1145 C C . ALA A 1 143 ? 14.272 3.062 0.339 1.00 98.62 143 ALA A C 1
ATOM 1147 O O . ALA A 1 143 ? 13.931 2.958 1.518 1.00 98.62 143 ALA A O 1
ATOM 1148 N N . VAL A 1 144 ? 14.174 2.041 -0.529 1.00 98.75 144 VAL A N 1
ATOM 1149 C CA . VAL A 1 144 ? 13.776 0.670 -0.137 1.00 98.75 144 VAL A CA 1
ATOM 1150 C C . VAL A 1 144 ? 14.959 -0.243 0.205 1.00 98.75 144 VAL A C 1
ATOM 1152 O O . VAL A 1 144 ? 14.814 -1.113 1.071 1.00 98.75 144 VAL A O 1
ATOM 1155 N N . PRO A 1 145 ? 16.199 0.095 -0.155 1.00 98.38 145 PRO A N 1
ATOM 1156 C CA . PRO A 1 145 ? 16.874 0.035 -1.467 1.00 98.38 145 PRO A CA 1
ATOM 1157 C C . PRO A 1 145 ? 16.525 -1.156 -2.383 1.00 98.38 145 PRO A C 1
ATOM 1159 O O . PRO A 1 145 ? 16.990 -2.267 -2.135 1.00 98.38 145 PRO A O 1
ATOM 1162 N N . TYR A 1 146 ? 15.804 -0.910 -3.481 1.00 98.88 146 TYR A N 1
ATOM 1163 C CA . TYR A 1 146 ? 15.733 -1.843 -4.618 1.00 98.88 146 TYR A CA 1
ATOM 1164 C C . TYR A 1 146 ? 16.619 -1.383 -5.780 1.00 98.88 146 TYR A C 1
ATOM 1166 O O . TYR A 1 146 ? 16.787 -0.178 -6.000 1.00 98.88 146 TYR A O 1
ATOM 1174 N N . GLY A 1 147 ? 17.162 -2.341 -6.525 1.00 98.75 147 GLY A N 1
ATOM 1175 C CA . GLY A 1 147 ? 17.855 -2.138 -7.797 1.00 98.75 147 GLY A CA 1
ATOM 1176 C C . GLY A 1 147 ? 17.330 -3.075 -8.895 1.00 98.75 147 GLY A C 1
ATOM 1177 O O . GLY A 1 147 ? 16.445 -3.882 -8.630 1.00 98.75 147 GLY A O 1
ATOM 1178 N N . PRO A 1 148 ? 17.904 -3.042 -10.113 1.00 98.38 148 PRO A N 1
ATOM 1179 C CA . PRO A 1 148 ? 17.412 -3.810 -11.266 1.00 98.38 148 PRO A CA 1
ATOM 1180 C C . PRO A 1 148 ? 17.190 -5.310 -11.027 1.00 98.38 148 PRO A C 1
ATOM 1182 O O . PRO A 1 148 ? 16.281 -5.895 -11.599 1.00 98.38 148 PRO A O 1
ATOM 1185 N N . ASN A 1 149 ? 18.000 -5.933 -10.165 1.00 98.44 149 ASN A N 1
ATOM 1186 C CA . ASN A 1 149 ? 17.919 -7.370 -9.872 1.00 98.44 149 ASN A CA 1
ATOM 1187 C C . ASN A 1 149 ? 16.722 -7.759 -8.984 1.00 98.44 149 ASN A C 1
ATOM 1189 O O . ASN A 1 149 ? 16.464 -8.949 -8.802 1.00 98.44 149 ASN A O 1
ATOM 1193 N N . ASP A 1 150 ? 16.019 -6.774 -8.423 1.00 98.88 150 ASP A N 1
ATOM 1194 C CA . ASP A 1 150 ? 14.839 -6.961 -7.575 1.00 98.88 150 ASP A CA 1
ATOM 1195 C C . ASP A 1 150 ? 13.529 -6.941 -8.378 1.00 98.88 150 ASP A C 1
ATOM 1197 O O . ASP A 1 150 ? 12.443 -7.037 -7.805 1.00 98.88 150 ASP A O 1
ATOM 1201 N N . PHE A 1 151 ? 13.630 -6.832 -9.704 1.00 98.88 151 PHE A N 1
ATOM 1202 C CA . PHE A 1 151 ? 12.510 -6.780 -10.635 1.00 98.88 151 PHE A CA 1
ATOM 1203 C C . PHE A 1 151 ? 12.549 -7.962 -11.600 1.00 98.88 151 PHE A C 1
ATOM 1205 O O . PHE A 1 151 ? 13.609 -8.541 -11.870 1.00 98.88 151 PHE A O 1
ATOM 1212 N N . ASN A 1 152 ? 11.382 -8.329 -12.120 1.00 98.50 152 ASN A N 1
ATOM 1213 C CA . ASN A 1 152 ? 11.290 -9.273 -13.222 1.00 98.50 152 ASN A CA 1
ATOM 1214 C C . ASN A 1 152 ? 11.909 -8.674 -14.497 1.00 98.50 152 ASN A C 1
ATOM 1216 O O . ASN A 1 152 ? 12.120 -7.462 -14.611 1.00 98.50 152 ASN A O 1
ATOM 1220 N N . SER A 1 153 ? 12.260 -9.548 -15.444 1.00 96.56 153 SER A N 1
ATOM 1221 C CA . SER A 1 153 ? 12.798 -9.121 -16.739 1.00 96.56 153 SER A CA 1
ATOM 1222 C C . SER A 1 153 ? 11.779 -8.284 -17.509 1.00 96.56 153 SER A C 1
ATOM 1224 O O . SER A 1 153 ? 10.589 -8.578 -17.474 1.00 96.56 153 SER A O 1
ATOM 1226 N N . ASP A 1 154 ? 12.260 -7.275 -18.234 1.00 95.25 154 ASP A N 1
ATOM 1227 C CA . ASP A 1 154 ? 11.407 -6.323 -18.945 1.00 95.25 154 ASP A CA 1
ATOM 1228 C C . ASP A 1 154 ? 10.512 -7.025 -19.977 1.00 95.25 154 ASP A C 1
ATOM 1230 O O . ASP A 1 154 ? 10.977 -7.625 -20.951 1.00 95.25 154 ASP A O 1
ATOM 1234 N N . CYS A 1 155 ? 9.205 -6.926 -19.767 1.00 97.75 155 CYS A N 1
ATOM 1235 C CA . CYS A 1 155 ? 8.163 -7.317 -20.705 1.00 97.75 155 CYS A CA 1
ATOM 1236 C C . CYS A 1 155 ? 6.855 -6.621 -20.322 1.00 97.75 155 CYS A C 1
ATOM 1238 O O . CYS A 1 155 ? 6.707 -6.145 -19.202 1.00 97.75 155 CYS A O 1
ATOM 1240 N N . ILE A 1 156 ? 5.887 -6.572 -21.239 1.00 97.81 156 ILE A N 1
ATOM 1241 C CA . ILE A 1 156 ? 4.575 -5.950 -21.006 1.00 97.81 156 ILE A CA 1
ATOM 1242 C C . ILE A 1 156 ? 3.498 -7.031 -20.945 1.00 97.81 156 ILE A C 1
ATOM 1244 O O . ILE A 1 156 ? 3.508 -7.980 -21.738 1.00 97.81 156 ILE A O 1
ATOM 1248 N N . ILE A 1 157 ? 2.536 -6.867 -20.036 1.00 97.81 157 ILE A N 1
ATOM 1249 C CA . ILE A 1 157 ? 1.332 -7.703 -20.016 1.00 97.81 157 ILE A CA 1
ATOM 1250 C C . ILE A 1 157 ? 0.515 -7.432 -21.280 1.00 97.81 157 ILE A C 1
ATOM 1252 O O . ILE A 1 157 ? -0.015 -6.339 -21.478 1.00 97.81 157 ILE A O 1
ATOM 1256 N N . ASN A 1 158 ? 0.383 -8.444 -22.129 1.00 97.00 158 ASN A N 1
ATOM 1257 C CA . ASN A 1 158 ? -0.374 -8.365 -23.378 1.00 97.00 158 ASN A CA 1
ATOM 1258 C C . ASN A 1 158 ? -1.200 -9.628 -23.674 1.00 97.00 158 ASN A C 1
ATOM 1260 O O . ASN A 1 158 ? -1.946 -9.645 -24.653 1.00 97.00 158 ASN A O 1
ATOM 1264 N N . ASN A 1 159 ? -1.122 -10.659 -22.825 1.00 96.00 159 ASN A N 1
ATOM 1265 C CA . ASN A 1 159 ? -1.850 -11.908 -22.994 1.00 96.00 159 ASN A CA 1
ATOM 1266 C C . ASN A 1 159 ? -2.395 -12.447 -21.660 1.00 96.00 159 ASN A C 1
ATOM 1268 O O . ASN A 1 159 ? -1.729 -13.194 -20.951 1.00 96.00 159 ASN A O 1
ATOM 1272 N N . TYR A 1 160 ? -3.665 -12.155 -21.366 1.00 95.25 160 TYR A N 1
ATOM 1273 C CA . TYR A 1 160 ? -4.358 -12.662 -20.171 1.00 95.25 160 TYR A CA 1
ATOM 1274 C C . TYR A 1 160 ? -4.706 -14.167 -20.216 1.00 95.25 160 TYR A C 1
ATOM 1276 O O . TYR A 1 160 ? -5.269 -14.692 -19.257 1.00 95.25 160 TYR A O 1
ATOM 1284 N N . GLN A 1 161 ? -4.378 -14.873 -21.306 1.00 96.25 161 GLN A N 1
ATOM 1285 C CA . GLN A 1 161 ? -4.425 -16.341 -21.362 1.00 96.25 161 GLN A CA 1
ATOM 1286 C C . GLN A 1 161 ? -3.109 -16.989 -20.915 1.00 96.25 161 GLN A C 1
ATOM 1288 O O . GLN A 1 161 ? -3.051 -18.208 -20.770 1.00 96.25 161 GLN A O 1
ATOM 1293 N N . ASP A 1 162 ? -2.052 -16.208 -20.703 1.00 96.81 162 ASP A N 1
ATOM 1294 C CA . ASP A 1 162 ? -0.763 -16.689 -20.219 1.00 96.81 162 ASP A CA 1
ATOM 1295 C C . ASP A 1 162 ? -0.512 -16.151 -18.806 1.00 96.81 162 ASP A C 1
ATOM 1297 O O . ASP A 1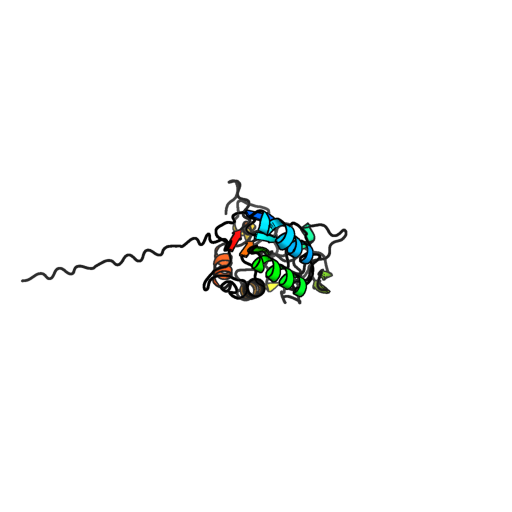 162 ? -0.162 -14.987 -18.613 1.00 96.81 162 ASP A O 1
ATOM 1301 N N . ALA A 1 163 ? -0.676 -17.019 -17.805 1.00 96.44 163 ALA A N 1
ATOM 1302 C CA . ALA A 1 163 ? -0.474 -16.659 -16.404 1.00 96.44 163 ALA A CA 1
ATOM 1303 C C . ALA A 1 163 ? 0.959 -16.177 -16.115 1.00 96.44 163 ALA A C 1
ATOM 1305 O O . ALA A 1 163 ? 1.148 -15.333 -15.243 1.00 96.44 163 ALA A O 1
ATOM 1306 N N . SER A 1 164 ? 1.965 -16.665 -16.853 1.00 97.25 164 SER A N 1
ATOM 1307 C CA . SER A 1 164 ? 3.344 -16.193 -16.704 1.00 97.25 164 SER A CA 1
ATOM 1308 C C . SER A 1 164 ? 3.497 -14.773 -17.239 1.00 97.25 164 SER A C 1
ATOM 1310 O O . SER A 1 164 ? 4.126 -13.949 -16.584 1.00 97.25 164 SER A O 1
ATOM 1312 N N . ASN A 1 165 ? 2.890 -14.452 -18.386 1.00 97.62 165 ASN A N 1
ATOM 1313 C CA . ASN A 1 165 ? 2.864 -13.074 -18.882 1.00 97.62 165 ASN A CA 1
ATOM 1314 C C . ASN A 1 165 ? 2.140 -12.141 -17.901 1.00 97.62 165 ASN A C 1
ATOM 1316 O O . ASN A 1 165 ? 2.631 -11.055 -17.635 1.00 97.62 165 ASN A O 1
ATOM 1320 N N . VAL A 1 166 ? 1.012 -12.566 -17.324 1.00 97.88 166 VAL A N 1
ATOM 1321 C CA . VAL A 1 166 ? 0.233 -11.750 -16.373 1.00 97.88 166 VAL A CA 1
ATOM 1322 C C . VAL A 1 166 ? 0.982 -11.469 -15.066 1.00 97.88 166 VAL A C 1
ATOM 1324 O O . VAL A 1 166 ? 0.736 -10.421 -14.471 1.00 97.88 166 VAL A O 1
ATOM 1327 N N . ARG A 1 167 ? 1.851 -12.389 -14.621 1.00 98.31 167 ARG A N 1
ATOM 1328 C CA . ARG A 1 167 ? 2.501 -12.342 -13.298 1.00 98.31 167 ARG A CA 1
ATOM 1329 C C . ARG A 1 167 ? 3.973 -11.940 -13.279 1.00 98.31 167 ARG A C 1
ATOM 1331 O O . ARG A 1 167 ? 4.504 -11.698 -12.207 1.00 98.31 167 ARG A O 1
ATOM 1338 N N . ASN A 1 168 ? 4.638 -11.961 -14.432 1.00 98.25 168 ASN A N 1
ATOM 1339 C CA . ASN A 1 168 ? 6.074 -11.679 -14.529 1.00 98.25 168 ASN A CA 1
ATOM 1340 C C . ASN A 1 168 ? 6.386 -10.484 -15.444 1.00 98.25 168 ASN A C 1
ATOM 1342 O O . ASN A 1 168 ? 7.558 -10.218 -15.701 1.00 98.25 168 ASN A O 1
ATOM 1346 N N . CYS A 1 169 ? 5.366 -9.820 -15.997 1.00 98.44 169 CYS A N 1
ATOM 1347 C CA . CYS A 1 169 ? 5.532 -8.665 -16.874 1.00 98.44 169 CYS A CA 1
ATOM 1348 C C . CYS A 1 169 ? 4.885 -7.415 -16.285 1.00 98.44 169 CYS A C 1
ATOM 1350 O O . CYS A 1 169 ? 3.967 -7.472 -15.472 1.00 98.44 169 CYS A O 1
ATOM 1352 N N . GLU A 1 170 ? 5.332 -6.265 -16.769 1.00 98.50 170 GLU A N 1
ATOM 1353 C CA . GLU A 1 170 ? 4.951 -4.955 -16.272 1.00 98.50 170 GLU A CA 1
ATOM 1354 C C . GLU A 1 170 ? 3.500 -4.624 -16.641 1.00 98.50 170 GLU A C 1
ATOM 1356 O O . GLU A 1 170 ? 3.117 -4.504 -17.816 1.00 98.50 170 GLU A O 1
ATOM 1361 N N . LEU A 1 171 ? 2.674 -4.443 -15.611 1.00 97.81 171 LEU A N 1
ATOM 1362 C CA . LEU A 1 171 ? 1.308 -3.956 -15.742 1.00 97.81 171 LEU A CA 1
ATOM 1363 C C . LEU A 1 171 ? 1.341 -2.486 -16.164 1.00 97.81 171 LEU A C 1
ATOM 1365 O O . LEU A 1 171 ? 1.671 -1.618 -15.366 1.00 97.81 171 LEU A O 1
ATOM 1369 N N . SER A 1 172 ? 0.982 -2.190 -17.415 1.00 96.06 172 SER A N 1
ATOM 1370 C CA . SER A 1 172 ? 1.012 -0.821 -17.964 1.00 96.06 172 SER A CA 1
ATOM 1371 C C . SER A 1 172 ? 2.382 -0.126 -17.833 1.00 96.06 172 SER A C 1
ATOM 1373 O O . SER A 1 172 ? 2.438 1.090 -17.665 1.00 96.06 172 SER A O 1
ATOM 1375 N N . GLY A 1 173 ? 3.477 -0.894 -17.903 1.00 97.25 173 GLY A N 1
ATOM 1376 C CA . GLY A 1 173 ? 4.848 -0.375 -17.791 1.00 97.25 173 GLY A CA 1
ATOM 1377 C C . GLY A 1 173 ? 5.282 -0.011 -16.367 1.00 97.25 173 GLY A C 1
ATOM 1378 O O . GLY A 1 173 ? 6.224 0.756 -16.201 1.00 97.25 173 GLY A O 1
ATOM 1379 N N . LEU A 1 174 ? 4.577 -0.498 -15.340 1.00 98.69 174 LEU A N 1
ATOM 1380 C CA . LEU A 1 174 ? 4.986 -0.368 -13.941 1.00 98.69 174 LEU A CA 1
ATOM 1381 C C . LEU A 1 174 ? 6.053 -1.417 -13.613 1.00 98.69 174 LEU A C 1
ATOM 1383 O O . LEU A 1 174 ? 5.822 -2.604 -13.841 1.00 98.69 174 LEU A O 1
ATOM 1387 N N . ASN A 1 175 ? 7.188 -0.990 -13.049 1.00 98.75 175 ASN A N 1
ATOM 1388 C CA . ASN A 1 175 ? 8.330 -1.864 -12.768 1.00 98.75 175 ASN A CA 1
ATOM 1389 C C . ASN A 1 175 ? 7.922 -3.013 -11.830 1.00 98.75 175 ASN A C 1
ATOM 1391 O O . ASN A 1 175 ? 7.687 -2.790 -10.639 1.00 98.75 175 ASN A O 1
ATOM 1395 N N . ASP A 1 176 ? 7.864 -4.229 -12.370 1.00 98.88 176 ASP A N 1
ATOM 1396 C CA . ASP A 1 176 ? 7.297 -5.416 -11.722 1.00 98.88 176 ASP A CA 1
ATOM 1397 C C . ASP A 1 176 ? 8.295 -6.080 -10.760 1.00 98.88 176 ASP A C 1
ATOM 1399 O O . ASP A 1 176 ? 9.395 -6.469 -11.164 1.00 98.88 176 ASP A O 1
ATOM 1403 N N . LEU A 1 177 ? 7.955 -6.150 -9.470 1.00 98.88 177 LEU A N 1
ATOM 1404 C CA . LEU A 1 177 ? 8.846 -6.687 -8.439 1.00 98.88 177 LEU A CA 1
ATOM 1405 C C . LEU A 1 177 ? 8.968 -8.202 -8.574 1.00 98.88 177 LEU A C 1
ATOM 1407 O O . LEU A 1 177 ? 8.000 -8.908 -8.814 1.00 98.88 177 LEU A O 1
ATOM 1411 N N . LYS A 1 178 ? 10.164 -8.721 -8.319 1.00 98.69 178 LYS A N 1
ATOM 1412 C CA . LYS A 1 178 ? 10.448 -10.152 -8.365 1.00 98.69 178 LYS A CA 1
ATOM 1413 C C . LYS A 1 178 ? 10.174 -10.799 -7.002 1.00 98.69 178 LYS A C 1
ATOM 1415 O O . LYS A 1 178 ? 11.092 -10.960 -6.195 1.00 98.69 178 LYS A O 1
ATOM 1420 N N . GLN A 1 179 ? 8.918 -11.139 -6.691 1.00 98.62 179 GLN A N 1
ATOM 1421 C CA . GLN A 1 179 ? 8.554 -11.654 -5.356 1.00 98.62 179 GLN A CA 1
ATOM 1422 C C . GLN A 1 179 ? 8.993 -13.103 -5.089 1.00 98.62 179 GLN A C 1
ATOM 1424 O O . GLN A 1 179 ? 8.845 -13.560 -3.958 1.00 98.62 179 GLN A O 1
ATOM 1429 N N . ASP A 1 180 ? 9.589 -13.817 -6.048 1.00 97.56 180 ASP A N 1
ATOM 1430 C CA . ASP A 1 180 ? 10.279 -15.087 -5.774 1.00 97.56 180 ASP A CA 1
ATOM 1431 C C . ASP A 1 180 ? 11.639 -14.874 -5.060 1.00 97.56 180 ASP A C 1
ATOM 1433 O O . ASP A 1 180 ? 12.174 -15.795 -4.433 1.00 97.56 180 ASP A O 1
ATOM 1437 N N . SER A 1 181 ? 12.163 -13.639 -5.074 1.00 98.69 181 SER A N 1
ATOM 1438 C CA . SER A 1 181 ? 13.371 -13.218 -4.365 1.00 98.69 181 SER A CA 1
ATOM 1439 C C . SER A 1 181 ? 13.115 -13.088 -2.865 1.00 98.69 181 SER A C 1
ATOM 1441 O O . SER A 1 181 ? 12.261 -12.324 -2.410 1.00 98.69 181 SER A O 1
ATOM 1443 N N . GLU A 1 182 ? 13.930 -13.773 -2.062 1.00 98.62 182 GLU A N 1
ATOM 1444 C CA . GLU A 1 182 ? 13.874 -13.677 -0.599 1.00 98.62 182 GLU A CA 1
ATOM 1445 C C . GLU A 1 182 ? 14.121 -12.243 -0.101 1.00 98.62 182 GLU A C 1
ATOM 1447 O O . GLU A 1 182 ? 13.505 -11.811 0.872 1.00 98.62 182 GLU A O 1
ATOM 1452 N N . TYR A 1 183 ? 14.959 -11.471 -0.802 1.00 98.88 183 TYR A N 1
ATOM 1453 C CA . TYR A 1 183 ? 15.194 -10.066 -0.474 1.00 98.88 183 TYR A CA 1
ATOM 1454 C C . TYR A 1 183 ? 13.933 -9.218 -0.681 1.00 98.88 183 TYR A C 1
ATOM 1456 O O . TYR A 1 183 ? 13.536 -8.471 0.215 1.00 98.88 183 TYR A O 1
ATOM 1464 N N . VAL A 1 184 ? 13.259 -9.381 -1.825 1.00 98.88 184 VAL A N 1
ATOM 1465 C CA . VAL A 1 184 ? 12.015 -8.661 -2.142 1.00 98.88 184 VAL A CA 1
ATOM 1466 C C . VAL A 1 184 ? 10.916 -9.026 -1.148 1.00 98.88 184 VAL A C 1
ATOM 1468 O O . VAL A 1 184 ? 10.311 -8.127 -0.560 1.00 98.88 184 VAL A O 1
ATOM 1471 N N . ARG A 1 185 ? 10.723 -10.323 -0.867 1.00 98.81 185 ARG A N 1
ATOM 1472 C CA . ARG A 1 185 ? 9.776 -10.794 0.159 1.00 98.81 185 ARG A CA 1
ATOM 1473 C C . ARG A 1 185 ? 10.076 -10.193 1.526 1.00 98.81 185 ARG A C 1
ATOM 1475 O O . ARG A 1 185 ? 9.153 -9.732 2.190 1.00 98.81 185 ARG A O 1
ATOM 1482 N N . GLY A 1 186 ? 11.343 -10.177 1.944 1.00 98.88 186 GLY A N 1
ATOM 1483 C CA . GLY A 1 186 ? 11.763 -9.607 3.225 1.00 98.88 186 GLY A CA 1
ATOM 1484 C C . GLY A 1 186 ? 11.358 -8.140 3.367 1.00 98.88 186 GLY A C 1
ATOM 1485 O O . GLY A 1 186 ? 10.729 -7.765 4.352 1.00 98.88 186 GLY A O 1
ATOM 1486 N N . LYS A 1 187 ? 11.616 -7.326 2.338 1.00 98.94 187 LYS A N 1
ATOM 1487 C CA . LYS A 1 187 ? 11.242 -5.902 2.316 1.00 98.94 187 LYS A CA 1
ATOM 1488 C C . LYS A 1 187 ? 9.733 -5.674 2.374 1.00 98.94 187 LYS A C 1
ATOM 1490 O O . LYS A 1 187 ? 9.280 -4.802 3.117 1.00 98.94 18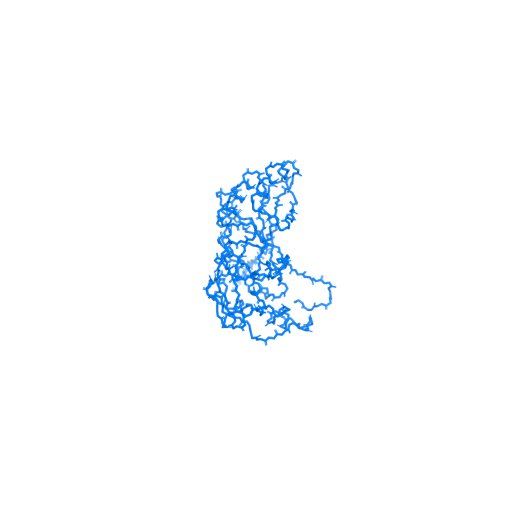7 LYS A O 1
ATOM 1495 N N . ILE A 1 188 ? 8.957 -6.470 1.639 1.00 98.94 188 ILE A N 1
ATOM 1496 C CA . ILE A 1 188 ? 7.490 -6.412 1.684 1.00 98.94 188 ILE A CA 1
ATOM 1497 C C . ILE A 1 188 ? 6.989 -6.807 3.080 1.00 98.94 188 ILE A C 1
ATOM 1499 O O . ILE A 1 188 ? 6.172 -6.102 3.668 1.00 98.94 188 ILE A O 1
ATOM 1503 N N . VAL A 1 189 ? 7.503 -7.900 3.651 1.00 98.94 189 VAL A N 1
ATOM 1504 C CA . VAL A 1 189 ? 7.125 -8.369 4.993 1.00 98.94 189 VAL A CA 1
ATOM 1505 C C . VAL A 1 189 ? 7.465 -7.332 6.065 1.00 98.94 189 VAL A C 1
ATOM 1507 O O . VAL A 1 189 ? 6.647 -7.103 6.956 1.00 98.94 189 VAL A O 1
ATOM 1510 N N . ASP A 1 190 ? 8.617 -6.666 5.979 1.00 98.94 190 ASP A N 1
ATOM 1511 C CA . ASP A 1 190 ? 8.995 -5.585 6.895 1.00 98.94 190 ASP A CA 1
ATOM 1512 C C . ASP A 1 190 ? 8.011 -4.411 6.822 1.00 98.94 190 ASP A C 1
ATOM 1514 O O . ASP A 1 190 ? 7.569 -3.906 7.859 1.00 98.94 190 ASP A O 1
ATOM 1518 N N . PHE A 1 191 ? 7.609 -4.014 5.612 1.00 98.94 191 PHE A N 1
ATOM 1519 C CA . PHE A 1 191 ? 6.596 -2.981 5.408 1.00 98.94 191 PHE A CA 1
ATOM 1520 C C . PHE A 1 191 ? 5.239 -3.379 6.009 1.00 98.94 191 PHE A C 1
ATOM 1522 O O . PHE A 1 191 ? 4.675 -2.625 6.805 1.00 98.94 191 PHE A O 1
ATOM 1529 N N . LEU A 1 192 ? 4.739 -4.582 5.716 1.00 98.94 192 LEU A N 1
ATOM 1530 C CA . LEU A 1 192 ? 3.469 -5.068 6.269 1.00 98.94 192 LEU A CA 1
ATOM 1531 C C . LEU A 1 192 ? 3.525 -5.187 7.801 1.00 98.94 192 LEU A C 1
ATOM 1533 O O . LEU A 1 192 ? 2.588 -4.788 8.493 1.00 98.94 192 LEU A O 1
ATOM 1537 N N . ASN A 1 193 ? 4.641 -5.663 8.356 1.00 98.94 193 ASN A N 1
ATOM 1538 C CA . ASN A 1 193 ? 4.850 -5.756 9.802 1.00 98.94 193 ASN A CA 1
ATOM 1539 C C . ASN A 1 193 ? 4.897 -4.390 10.483 1.00 98.94 193 ASN A C 1
ATOM 1541 O O . ASN A 1 193 ? 4.401 -4.254 11.603 1.00 98.94 193 ASN A O 1
ATOM 1545 N N . LYS A 1 194 ? 5.461 -3.378 9.821 1.00 98.94 194 LYS A N 1
ATOM 1546 C CA . LYS A 1 194 ? 5.411 -1.997 10.301 1.00 98.94 194 LYS A CA 1
ATOM 1547 C C . LYS A 1 194 ? 3.968 -1.507 10.390 1.00 98.94 194 LYS A C 1
ATOM 1549 O O . LYS A 1 194 ? 3.585 -0.961 11.419 1.00 98.94 194 LYS A O 1
ATOM 1554 N N . LEU A 1 195 ? 3.145 -1.759 9.373 1.00 98.94 195 LEU A N 1
ATOM 1555 C CA . LEU A 1 195 ? 1.726 -1.392 9.405 1.00 98.94 195 LEU A CA 1
ATOM 1556 C C . LEU A 1 195 ? 0.964 -2.121 10.522 1.00 98.94 195 LEU A C 1
ATOM 1558 O O . LEU A 1 195 ? 0.195 -1.489 11.246 1.00 98.94 195 LEU A O 1
ATOM 1562 N N . VAL A 1 196 ? 1.219 -3.419 10.730 1.00 98.88 196 VAL A N 1
ATOM 1563 C CA . VAL A 1 196 ? 0.651 -4.180 11.862 1.00 98.88 196 VAL A CA 1
ATOM 1564 C C . VAL A 1 196 ? 1.049 -3.568 13.204 1.00 98.88 196 VAL A C 1
ATOM 1566 O O . VAL A 1 196 ? 0.200 -3.394 14.080 1.00 98.88 196 VAL A O 1
ATOM 1569 N N . ALA A 1 197 ? 2.321 -3.196 13.370 1.00 98.88 197 ALA A N 1
ATOM 1570 C CA . ALA A 1 197 ? 2.794 -2.538 14.584 1.00 98.88 197 ALA A CA 1
ATOM 1571 C C . ALA A 1 197 ? 2.078 -1.198 14.827 1.00 98.88 197 ALA A C 1
ATOM 1573 O O . ALA A 1 197 ? 1.780 -0.874 15.977 1.00 98.88 197 ALA A O 1
ATOM 1574 N N . LEU A 1 198 ? 1.739 -0.478 13.755 1.00 98.94 198 LEU A N 1
ATOM 1575 C CA . LEU A 1 198 ? 0.983 0.776 13.776 1.00 98.94 198 LEU A CA 1
ATOM 1576 C C . LEU A 1 198 ? -0.539 0.585 13.921 1.00 98.94 198 LEU A C 1
ATOM 1578 O O . LEU A 1 198 ? -1.269 1.567 13.864 1.00 98.94 198 LEU A O 1
ATOM 1582 N N . GLY A 1 199 ? -1.038 -0.636 14.141 1.00 98.81 199 GLY A N 1
ATOM 1583 C CA . GLY A 1 199 ? -2.426 -0.875 14.555 1.00 98.81 199 GLY A CA 1
ATOM 1584 C C . GLY A 1 199 ? -3.432 -1.106 13.425 1.00 98.81 199 GLY A C 1
ATOM 1585 O O . GLY A 1 199 ? -4.637 -0.972 13.646 1.00 98.81 199 GLY A O 1
ATOM 1586 N N . VAL A 1 200 ? -2.984 -1.455 12.218 1.00 98.88 200 VAL A N 1
ATOM 1587 C CA . VAL A 1 200 ? -3.904 -1.883 11.146 1.00 98.88 200 VAL A CA 1
ATOM 1588 C C . VAL A 1 200 ? -4.485 -3.266 11.449 1.00 98.88 200 VAL A C 1
ATOM 1590 O O . VAL A 1 200 ? -3.851 -4.081 12.112 1.00 98.88 200 VAL A O 1
ATOM 1593 N N . ALA A 1 201 ? -5.679 -3.551 10.936 1.00 98.81 201 ALA A N 1
ATOM 1594 C CA . ALA A 1 201 ? -6.364 -4.836 11.078 1.00 98.81 201 ALA A CA 1
ATOM 1595 C C . ALA A 1 201 ? -6.179 -5.769 9.872 1.00 98.81 201 ALA A C 1
ATOM 1597 O O . ALA A 1 201 ? -6.531 -6.949 9.946 1.00 98.81 201 ALA A O 1
ATOM 1598 N N . GLY A 1 202 ? -5.678 -5.254 8.748 1.00 98.69 202 GLY A N 1
ATOM 1599 C CA . GLY A 1 202 ? -5.555 -6.024 7.519 1.00 98.69 202 GLY A CA 1
ATOM 1600 C C . GLY A 1 202 ? -5.194 -5.197 6.291 1.00 98.69 202 GLY A C 1
ATOM 1601 O O . GLY A 1 202 ? -4.922 -3.998 6.386 1.00 98.69 202 GLY A O 1
ATOM 1602 N N . PHE A 1 203 ? -5.218 -5.859 5.138 1.00 98.88 203 PHE A N 1
ATOM 1603 C CA . PHE A 1 203 ? -4.700 -5.344 3.879 1.00 98.88 203 PHE A CA 1
ATOM 1604 C C . PHE A 1 203 ? -5.648 -5.639 2.711 1.00 98.88 203 PHE A C 1
ATOM 1606 O O . PHE A 1 203 ? -6.058 -6.789 2.519 1.00 98.88 203 PHE A O 1
ATOM 1613 N N . ARG A 1 204 ? -5.943 -4.602 1.918 1.00 98.88 204 ARG A N 1
ATOM 1614 C CA . ARG A 1 204 ? -6.402 -4.743 0.533 1.00 98.88 204 ARG A CA 1
ATOM 1615 C C . ARG A 1 204 ? -5.155 -4.909 -0.320 1.00 98.88 204 ARG A C 1
ATOM 1617 O O . ARG A 1 204 ? -4.352 -3.986 -0.390 1.00 98.88 204 ARG A O 1
ATOM 1624 N N . VAL A 1 205 ? -4.966 -6.075 -0.917 1.00 98.88 205 VAL A N 1
ATOM 1625 C CA . VAL A 1 205 ? -3.778 -6.354 -1.728 1.00 98.88 205 VAL A CA 1
ATOM 1626 C C . VAL A 1 205 ? -4.077 -5.972 -3.168 1.00 98.88 205 VAL A C 1
ATOM 1628 O O . VAL A 1 205 ? -4.868 -6.644 -3.836 1.00 98.88 205 VAL A O 1
ATOM 1631 N N . ASP A 1 206 ? -3.470 -4.869 -3.596 1.00 98.81 206 ASP A N 1
ATOM 1632 C CA . ASP A 1 206 ? -3.553 -4.344 -4.955 1.00 98.81 206 ASP A CA 1
ATOM 1633 C C . ASP A 1 206 ? -2.992 -5.334 -5.972 1.00 98.81 206 ASP A C 1
ATOM 1635 O O . ASP A 1 206 ? -2.013 -6.033 -5.685 1.00 98.81 206 ASP A O 1
ATOM 1639 N N . ALA A 1 207 ? -3.614 -5.386 -7.152 1.00 98.06 207 ALA A N 1
ATOM 1640 C CA . ALA A 1 207 ? -3.112 -6.124 -8.303 1.00 98.06 207 ALA A CA 1
ATOM 1641 C C . ALA A 1 207 ? -2.759 -7.594 -7.996 1.00 98.06 207 ALA A C 1
ATOM 1643 O O . ALA A 1 207 ? -1.867 -8.162 -8.616 1.00 98.06 207 ALA A O 1
ATOM 1644 N N . ALA A 1 208 ? -3.467 -8.255 -7.072 1.00 98.62 208 ALA A N 1
ATOM 1645 C CA . ALA A 1 208 ? -3.116 -9.605 -6.620 1.00 98.62 208 ALA A CA 1
ATOM 1646 C C . ALA A 1 208 ? -3.131 -10.658 -7.741 1.00 98.62 208 ALA A C 1
ATOM 1648 O O . ALA A 1 208 ? -2.382 -11.630 -7.677 1.00 98.62 208 ALA A O 1
ATOM 1649 N N . LYS A 1 209 ? -3.922 -10.448 -8.803 1.00 97.69 209 LYS A N 1
ATOM 1650 C CA . LYS A 1 209 ? -3.865 -11.268 -10.028 1.00 97.69 209 LYS A CA 1
ATOM 1651 C C . LYS A 1 209 ? -2.452 -11.328 -10.635 1.00 97.69 209 LYS A C 1
ATOM 1653 O O . LYS A 1 209 ? -2.071 -12.358 -11.187 1.00 97.69 209 LYS A O 1
ATOM 1658 N N . HIS A 1 210 ? -1.714 -10.228 -10.543 1.00 98.44 210 HIS A N 1
ATOM 1659 C CA . HIS A 1 210 ? -0.402 -10.025 -11.150 1.00 98.44 210 HIS A CA 1
ATOM 1660 C C . HIS A 1 210 ? 0.749 -10.564 -10.291 1.00 98.44 210 HIS A C 1
ATOM 1662 O O . HIS A 1 210 ? 1.899 -10.469 -10.682 1.00 98.44 210 HIS A O 1
ATOM 1668 N N . MET A 1 211 ? 0.452 -11.213 -9.164 1.00 98.75 211 MET A N 1
ATOM 1669 C CA . MET A 1 211 ? 1.445 -11.881 -8.325 1.00 98.75 211 MET A CA 1
ATOM 1670 C C . MET A 1 211 ? 1.190 -13.391 -8.286 1.00 98.75 211 MET A C 1
ATOM 1672 O O . MET A 1 211 ? 0.058 -13.863 -8.458 1.00 98.75 211 MET A O 1
ATOM 1676 N N . TRP A 1 212 ? 2.237 -14.182 -8.046 1.00 98.56 212 TRP A N 1
ATOM 1677 C CA . TRP A 1 212 ? 2.081 -15.622 -7.841 1.00 98.56 212 TRP A CA 1
ATOM 1678 C C . TRP A 1 212 ? 1.448 -15.920 -6.475 1.00 98.56 212 TRP A C 1
ATOM 1680 O O . TRP A 1 212 ? 1.952 -15.448 -5.452 1.00 98.56 212 TRP A O 1
ATOM 1690 N N . PRO A 1 213 ? 0.406 -16.774 -6.408 1.00 98.50 213 PRO A N 1
ATOM 1691 C CA . PRO A 1 213 ? -0.190 -17.183 -5.138 1.00 98.50 213 PRO A CA 1
ATOM 1692 C C . PRO A 1 213 ? 0.820 -17.792 -4.158 1.00 98.50 213 PRO A C 1
ATOM 1694 O O . PRO A 1 213 ? 0.711 -17.564 -2.957 1.00 98.50 213 PRO A O 1
ATOM 1697 N N . SER A 1 214 ? 1.828 -18.514 -4.659 1.00 98.44 214 SER A N 1
ATOM 1698 C CA . SER A 1 214 ? 2.899 -19.093 -3.837 1.00 98.44 214 SER A CA 1
ATOM 1699 C C . SER A 1 214 ? 3.773 -18.035 -3.162 1.00 98.44 214 SER A C 1
ATOM 1701 O O . SER A 1 214 ? 4.187 -18.217 -2.020 1.00 98.44 214 SER A O 1
ATOM 1703 N N . ASP A 1 215 ? 4.042 -16.915 -3.834 1.00 98.62 215 ASP A N 1
ATOM 1704 C CA . ASP A 1 215 ? 4.835 -15.824 -3.257 1.00 98.62 215 ASP A CA 1
ATOM 1705 C C . ASP A 1 215 ? 4.016 -15.064 -2.214 1.00 98.62 215 ASP A C 1
ATOM 1707 O O . ASP A 1 215 ? 4.506 -14.772 -1.119 1.00 98.62 215 ASP A O 1
ATOM 1711 N N . LEU A 1 216 ? 2.737 -14.823 -2.517 1.00 98.69 216 LEU A N 1
ATOM 1712 C CA . LEU A 1 216 ? 1.782 -14.226 -1.588 1.00 98.69 216 LEU A CA 1
ATOM 1713 C C . LEU A 1 216 ? 1.600 -15.078 -0.327 1.00 98.69 216 LEU A C 1
ATOM 1715 O O . LEU A 1 216 ? 1.616 -14.538 0.777 1.00 98.69 216 LEU A O 1
ATOM 1719 N N . GLU A 1 217 ? 1.506 -16.403 -0.452 1.00 98.31 217 GLU A N 1
ATOM 1720 C CA . GLU A 1 217 ? 1.429 -17.323 0.688 1.00 98.31 217 GLU A CA 1
ATOM 1721 C C . GLU A 1 217 ? 2.649 -17.189 1.616 1.00 98.31 217 GLU A C 1
ATOM 1723 O O . GLU A 1 217 ? 2.510 -17.074 2.843 1.00 98.31 217 GLU A O 1
ATOM 1728 N N . VAL A 1 218 ? 3.856 -17.126 1.045 1.00 98.62 218 VAL A N 1
ATOM 1729 C CA . VAL A 1 218 ? 5.091 -16.919 1.814 1.00 98.62 218 VAL A CA 1
ATOM 1730 C C . VAL A 1 218 ? 5.090 -15.552 2.500 1.00 98.62 218 VAL A C 1
ATOM 1732 O O . VAL A 1 218 ? 5.423 -15.464 3.681 1.00 98.62 218 VAL A O 1
ATOM 1735 N N . ILE A 1 219 ? 4.683 -14.488 1.809 1.00 98.75 219 ILE A N 1
ATOM 1736 C CA . ILE A 1 219 ? 4.601 -13.142 2.393 1.00 98.75 219 ILE A CA 1
ATOM 1737 C C . ILE A 1 219 ? 3.588 -13.121 3.547 1.00 98.75 219 ILE A C 1
ATOM 1739 O O . ILE A 1 219 ? 3.932 -12.725 4.662 1.00 98.75 219 ILE A O 1
ATOM 1743 N N . TYR A 1 220 ? 2.359 -13.594 3.326 1.00 98.44 220 TYR A N 1
ATOM 1744 C CA . TYR A 1 220 ? 1.271 -13.535 4.310 1.00 98.44 220 TYR A CA 1
ATOM 1745 C C . TYR A 1 220 ? 1.541 -14.388 5.550 1.00 98.44 220 TYR A C 1
ATOM 1747 O O . TYR A 1 220 ? 1.183 -13.991 6.665 1.00 98.44 220 TYR A O 1
ATOM 1755 N N . SER A 1 221 ? 2.197 -15.539 5.389 1.00 98.12 221 SER A N 1
ATOM 1756 C CA . SER A 1 221 ? 2.576 -16.401 6.516 1.00 98.12 221 SER A CA 1
ATOM 1757 C C . SER A 1 221 ? 3.619 -15.758 7.439 1.00 98.12 221 SER A C 1
ATOM 1759 O O . SER A 1 221 ? 3.642 -16.060 8.631 1.00 98.12 221 SER A O 1
ATOM 1761 N N . ARG A 1 222 ? 4.434 -14.826 6.925 1.00 98.56 222 ARG A N 1
ATOM 1762 C CA . ARG A 1 222 ? 5.513 -14.147 7.667 1.00 98.56 222 ARG A CA 1
ATOM 1763 C C . ARG A 1 222 ? 5.116 -12.807 8.284 1.00 98.56 222 ARG A C 1
ATOM 1765 O O . ARG A 1 222 ? 5.879 -12.255 9.080 1.00 98.56 222 ARG A O 1
ATOM 1772 N N . VAL A 1 223 ? 3.938 -12.276 7.952 1.00 98.56 223 VAL A N 1
ATOM 1773 C CA . VAL A 1 223 ? 3.394 -11.111 8.665 1.00 98.56 223 VAL A CA 1
ATOM 1774 C C . VAL A 1 223 ? 3.167 -11.492 10.134 1.00 98.56 223 VAL A C 1
ATOM 1776 O O . VAL A 1 223 ? 2.903 -12.651 10.442 1.00 98.56 223 VAL A O 1
ATOM 1779 N N . LYS A 1 224 ? 3.311 -10.563 11.072 1.00 98.50 224 LYS A N 1
ATOM 1780 C CA . LYS A 1 224 ? 3.086 -10.781 12.506 1.00 98.50 224 LYS A CA 1
ATOM 1781 C C . LYS A 1 224 ? 1.595 -10.802 12.837 1.00 98.50 224 LYS A C 1
ATOM 1783 O O . LYS A 1 224 ? 0.754 -10.358 12.057 1.00 98.50 224 LYS A O 1
ATOM 1788 N N . ASP A 1 225 ? 1.287 -11.322 14.018 1.00 98.62 225 ASP A N 1
ATOM 1789 C CA . ASP A 1 225 ? -0.043 -11.190 14.607 1.00 98.62 225 ASP A CA 1
ATOM 1790 C C . ASP A 1 225 ? -0.347 -9.717 14.916 1.00 98.62 225 ASP A C 1
ATOM 1792 O O . ASP A 1 225 ? 0.560 -8.902 15.108 1.00 98.62 225 ASP A O 1
ATOM 1796 N N . LEU A 1 226 ? -1.635 -9.381 14.952 1.00 98.75 226 LEU A N 1
ATOM 1797 C CA . LEU A 1 226 ? -2.120 -8.028 15.184 1.00 98.75 226 LEU A CA 1
ATOM 1798 C C . LEU A 1 226 ? -1.730 -7.508 16.569 1.00 98.75 226 LEU A C 1
ATOM 1800 O O . LEU A 1 226 ? -1.716 -8.239 17.559 1.00 98.75 226 LEU A O 1
ATOM 1804 N N . ASN A 1 227 ? -1.421 -6.213 16.635 1.00 98.38 227 ASN A N 1
ATOM 1805 C CA . ASN A 1 227 ? -0.889 -5.584 17.836 1.00 98.38 227 ASN A CA 1
ATOM 1806 C C . ASN A 1 227 ? -1.961 -5.454 18.935 1.00 98.38 227 ASN A C 1
ATOM 1808 O O . ASN A 1 227 ? -2.851 -4.607 18.854 1.00 98.38 227 ASN A O 1
ATOM 1812 N N . THR A 1 228 ? -1.847 -6.245 20.004 1.00 98.44 228 THR A N 1
ATOM 1813 C CA . THR A 1 228 ? -2.823 -6.291 21.109 1.00 98.44 228 THR A CA 1
ATOM 1814 C C . THR A 1 228 ? -3.034 -4.946 21.809 1.00 98.44 228 THR A C 1
ATOM 1816 O O . THR A 1 228 ? -4.100 -4.726 22.380 1.00 98.44 228 THR A O 1
ATOM 1819 N N . SER A 1 229 ? -2.079 -4.011 21.723 1.00 98.19 229 SER A N 1
ATOM 1820 C CA . SER A 1 229 ? -2.225 -2.650 22.264 1.00 98.19 229 SER A CA 1
ATOM 1821 C C . SER A 1 229 ? -3.334 -1.831 21.585 1.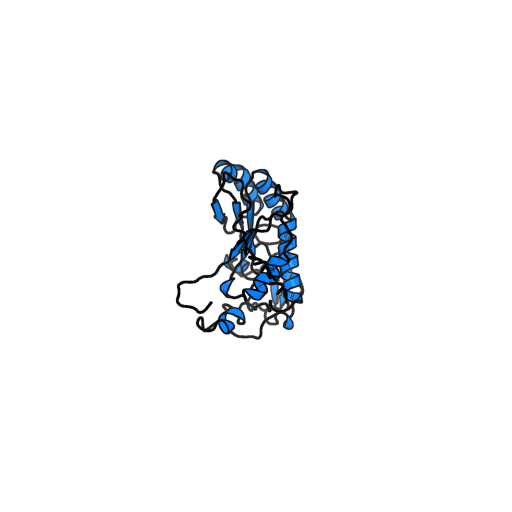00 98.19 229 SER A C 1
ATOM 1823 O O . SER A 1 229 ? -3.782 -0.843 22.154 1.00 98.19 229 SER A O 1
ATOM 1825 N N . PHE A 1 230 ? -3.812 -2.250 20.407 1.00 98.38 230 PHE A N 1
ATOM 1826 C CA . PHE A 1 230 ? -4.943 -1.641 19.687 1.00 98.38 230 PHE A CA 1
ATOM 1827 C C . PHE A 1 230 ? -6.263 -2.421 19.872 1.00 98.38 230 PHE A C 1
ATOM 1829 O O . PHE A 1 230 ? -7.199 -2.304 19.077 1.00 98.38 230 PHE A O 1
ATOM 1836 N N . GLY A 1 231 ? -6.352 -3.258 20.913 1.00 96.94 231 GLY A N 1
ATOM 1837 C CA . GLY A 1 231 ? -7.575 -3.994 21.247 1.00 96.94 231 GLY A CA 1
ATOM 1838 C C . GLY A 1 231 ? -7.877 -5.162 20.303 1.00 96.94 231 GLY A C 1
ATOM 1839 O O . GLY A 1 231 ? -9.044 -5.467 20.049 1.00 96.94 231 GLY A O 1
ATOM 1840 N N . PHE A 1 232 ? -6.841 -5.789 19.739 1.00 97.94 232 PHE A N 1
ATOM 1841 C CA . PHE A 1 232 ? -6.946 -7.081 19.054 1.00 97.94 232 PHE A CA 1
ATOM 1842 C C . PHE A 1 232 ? -6.719 -8.230 20.043 1.00 97.94 232 PHE A C 1
ATOM 1844 O O . PHE A 1 232 ? -5.983 -8.078 21.020 1.00 97.94 232 PHE A O 1
ATOM 1851 N N . ALA A 1 233 ? -7.337 -9.385 19.793 1.00 96.94 233 ALA A N 1
ATOM 1852 C CA . ALA A 1 233 ? -7.115 -10.571 20.612 1.00 96.94 233 ALA A CA 1
ATOM 1853 C C . ALA A 1 233 ? -5.709 -11.159 20.357 1.00 96.94 233 ALA A C 1
ATOM 1855 O O . ALA A 1 233 ? -5.197 -11.068 19.236 1.00 96.94 233 ALA A O 1
ATOM 1856 N N . PRO A 1 234 ? -5.068 -11.790 21.359 1.00 97.56 234 PRO A N 1
ATOM 1857 C CA . PRO A 1 234 ? -3.816 -12.510 21.143 1.00 97.56 234 PRO A CA 1
ATOM 1858 C C . PRO A 1 234 ? -3.959 -13.570 20.041 1.00 97.56 234 PRO A C 1
ATOM 1860 O O . PRO A 1 234 ? -4.916 -14.343 20.040 1.00 97.56 234 PRO A O 1
ATOM 1863 N N . GLY A 1 235 ? -3.008 -13.613 19.104 1.00 96.88 235 GLY A N 1
ATOM 1864 C CA . GLY A 1 235 ? -3.031 -14.549 17.974 1.00 96.88 235 GLY A CA 1
ATOM 1865 C C . GLY A 1 235 ? -3.915 -14.131 16.789 1.00 96.88 235 GLY A C 1
ATOM 1866 O O . GLY A 1 235 ? -4.000 -14.874 15.803 1.00 96.88 235 GLY A O 1
ATOM 1867 N N . SER A 1 236 ? -4.576 -12.965 16.848 1.00 97.69 236 SER A N 1
ATOM 1868 C CA . SER A 1 236 ? -5.319 -12.413 15.708 1.00 97.69 236 SER A CA 1
ATOM 1869 C C . SER A 1 236 ? -4.386 -12.178 14.521 1.00 97.69 236 SER A C 1
ATOM 1871 O O . SER A 1 236 ? -3.323 -11.579 14.663 1.00 97.69 236 SER A O 1
ATOM 1873 N N . ARG A 1 237 ? -4.792 -12.620 13.328 1.00 97.94 237 ARG A N 1
ATOM 1874 C CA . ARG A 1 237 ? -4.035 -12.420 12.083 1.00 97.94 237 ARG A CA 1
ATOM 1875 C C . ARG A 1 237 ? -4.603 -11.251 11.284 1.00 97.94 237 ARG A C 1
ATOM 1877 O O . ARG A 1 237 ? -5.812 -11.026 11.355 1.00 97.94 237 ARG A O 1
ATOM 1884 N N . PRO A 1 238 ? -3.773 -10.546 10.496 1.00 98.38 238 PRO A N 1
ATOM 1885 C CA . PRO A 1 238 ? -4.271 -9.543 9.566 1.00 98.38 238 PRO A CA 1
ATOM 1886 C C . PRO A 1 238 ? -5.307 -10.139 8.612 1.00 98.38 238 PRO A C 1
ATOM 1888 O O . PRO A 1 238 ? -5.096 -11.216 8.052 1.00 98.38 238 PRO A O 1
ATOM 1891 N N . TYR A 1 239 ? -6.412 -9.426 8.416 1.00 98.44 239 TYR A N 1
ATOM 1892 C CA . TYR A 1 239 ? -7.394 -9.762 7.392 1.00 98.44 239 TYR A CA 1
ATOM 1893 C C . TYR A 1 239 ? -6.816 -9.453 6.006 1.00 98.44 239 TYR A C 1
ATOM 1895 O O . TYR A 1 239 ? -6.333 -8.346 5.783 1.00 98.44 239 TYR A O 1
ATOM 1903 N N . ILE A 1 240 ? -6.867 -10.404 5.075 1.00 98.19 240 ILE A N 1
ATOM 1904 C CA . ILE A 1 240 ? -6.349 -10.233 3.712 1.00 98.19 240 ILE A CA 1
ATOM 1905 C C . ILE A 1 240 ? -7.505 -10.344 2.726 1.00 98.19 240 ILE A C 1
ATOM 1907 O O . ILE A 1 240 ? -8.216 -11.349 2.712 1.00 98.19 240 ILE A O 1
ATOM 1911 N N . TYR A 1 241 ? -7.665 -9.339 1.873 1.00 98.06 241 TYR A N 1
ATOM 1912 C CA . TYR A 1 241 ? -8.573 -9.391 0.731 1.00 98.06 241 TYR A CA 1
ATOM 1913 C C . TYR A 1 241 ? -7.851 -8.879 -0.510 1.00 98.06 241 TYR A C 1
ATOM 1915 O O . TYR A 1 241 ? -7.127 -7.889 -0.472 1.00 98.06 241 TYR A O 1
ATOM 1923 N N . GLN A 1 242 ? -8.000 -9.619 -1.602 1.00 98.50 242 GLN A N 1
ATOM 1924 C CA . GLN A 1 242 ? -7.130 -9.532 -2.768 1.00 98.50 242 GLN A CA 1
ATOM 1925 C C . GLN A 1 242 ? -7.910 -8.979 -3.953 1.00 98.50 242 GLN A C 1
ATOM 1927 O O . GLN A 1 242 ? -9.008 -9.456 -4.247 1.00 98.50 242 GLN A O 1
ATOM 1932 N N . GLU A 1 243 ? -7.345 -8.001 -4.650 1.00 98.12 243 GLU A N 1
ATOM 1933 C CA . GLU A 1 243 ? -7.886 -7.568 -5.930 1.00 98.12 243 GLU A CA 1
ATOM 1934 C C . GLU A 1 243 ? -7.536 -8.590 -7.016 1.00 98.12 243 GLU A C 1
ATOM 1936 O O . GLU A 1 243 ? -6.420 -8.643 -7.535 1.00 98.12 243 GLU A O 1
ATOM 1941 N N . VAL A 1 244 ? -8.527 -9.393 -7.393 1.00 97.62 244 VAL A N 1
ATOM 1942 C CA . VAL A 1 244 ? -8.448 -10.296 -8.541 1.00 97.62 244 VAL A CA 1
ATOM 1943 C C . VAL A 1 244 ? -9.655 -10.022 -9.427 1.00 97.62 244 VAL A C 1
ATOM 1945 O O . VAL A 1 244 ? -10.772 -10.424 -9.116 1.00 97.62 244 VAL A O 1
ATOM 1948 N N . ILE A 1 245 ? -9.441 -9.307 -10.534 1.00 94.50 245 ILE A N 1
ATOM 1949 C CA . ILE A 1 245 ? -10.508 -8.999 -11.498 1.00 94.50 245 ILE A CA 1
ATOM 1950 C C . ILE A 1 245 ? -10.778 -10.239 -12.359 1.00 94.50 245 ILE A C 1
ATOM 1952 O O . ILE A 1 245 ? -10.282 -10.338 -13.477 1.00 94.50 245 ILE A O 1
ATOM 1956 N N . ASP A 1 246 ? -11.512 -11.218 -11.848 1.00 92.94 246 ASP A N 1
ATOM 1957 C CA . ASP A 1 246 ? -11.893 -12.410 -12.609 1.00 92.94 246 ASP A CA 1
ATOM 1958 C C . ASP A 1 246 ? -13.321 -12.298 -13.155 1.00 92.94 246 ASP A C 1
ATOM 1960 O O . ASP A 1 246 ? -14.288 -12.245 -12.400 1.00 92.94 246 ASP A O 1
ATOM 1964 N N . LEU A 1 247 ? -13.440 -12.263 -14.484 1.00 91.88 247 LEU A N 1
ATOM 1965 C CA . LEU A 1 247 ? -14.714 -12.276 -15.208 1.00 91.88 247 LEU A CA 1
ATOM 1966 C C . LEU A 1 247 ? -14.869 -13.547 -16.072 1.00 91.88 247 LEU A C 1
ATOM 1968 O O . LEU A 1 247 ? -15.701 -13.568 -16.976 1.00 91.88 247 LEU A O 1
ATOM 1972 N N . GLY A 1 248 ? -14.054 -14.585 -15.832 1.00 83.88 248 GLY A N 1
ATOM 1973 C CA . GLY A 1 248 ? -14.133 -15.904 -16.476 1.00 83.88 248 GLY A CA 1
ATOM 1974 C C . GLY A 1 248 ? -13.389 -16.060 -17.807 1.00 83.88 248 GLY A C 1
ATOM 1975 O O . GLY A 1 248 ? -13.397 -17.143 -18.383 1.00 83.88 248 GLY A O 1
ATOM 1976 N N . ASN A 1 249 ? -12.734 -15.006 -18.300 1.00 75.06 249 ASN A N 1
ATOM 1977 C CA . ASN A 1 249 ? -12.074 -14.989 -19.614 1.00 75.06 249 ASN A CA 1
ATOM 1978 C C . ASN A 1 249 ? -10.540 -14.987 -19.536 1.00 75.06 249 ASN A C 1
ATOM 1980 O O . ASN A 1 249 ? -9.903 -14.676 -20.535 1.00 75.06 249 ASN A O 1
ATOM 1984 N N . ALA A 1 250 ? -9.935 -15.244 -18.378 1.00 71.69 250 ALA A N 1
ATOM 1985 C CA . ALA A 1 250 ? -8.484 -15.200 -18.192 1.00 71.69 250 ALA A CA 1
ATOM 1986 C C . ALA A 1 250 ? -8.007 -16.435 -17.425 1.00 71.69 250 ALA A C 1
ATOM 1988 O O . ALA A 1 250 ? -8.722 -16.928 -16.553 1.00 71.69 250 ALA A O 1
ATOM 1989 N N . ASN A 1 251 ? -6.793 -16.898 -17.722 1.00 70.62 251 ASN A N 1
ATOM 1990 C CA . ASN A 1 251 ? -6.153 -17.936 -16.921 1.00 70.62 251 ASN A CA 1
ATOM 1991 C C . ASN A 1 251 ? -5.584 -17.292 -15.650 1.00 70.62 251 ASN A C 1
ATOM 1993 O O . ASN A 1 251 ? -4.794 -16.348 -15.730 1.00 70.62 251 ASN A O 1
ATOM 1997 N N . ILE A 1 252 ? -6.024 -17.791 -14.492 1.00 59.59 252 ILE A N 1
ATOM 1998 C CA . ILE A 1 252 ? -5.537 -17.416 -13.157 1.00 59.59 252 ILE A CA 1
ATOM 1999 C C . ILE A 1 252 ? -4.527 -18.462 -12.717 1.00 59.59 252 ILE A C 1
ATOM 2001 O O . ILE A 1 252 ? -4.845 -19.664 -12.774 1.00 59.59 252 ILE A O 1
#

Sequence (252 aa):
MKALKLFVAAVIFTTYAVARKETNMWNDRSTIVHLFEWKYLDIAEECEKFLQHKGYGGVQVSPVSENVIVANRPWWERYQPISYKIITRSGNEEEFLNMTGRCNNVGVRIYVDVVINHMTGDNGVATGTGKSVADTSYKQYPAVPYGPNDFNSDCIINNYQDASNVRNCELSGLNDLKQDSEYVRGKIVDFLNKLVALGVAGFRVDAAKHMWPSDLEVIYSRVKDLNTSFGFAPGSRPYIYQEVIDLGNANI

InterPro domains:
  IPR006046 Alpha amylase [PR00110] (75-92)
  IPR006046 Alpha amylase [PR00110] (107-118)
  IPR006046 Alpha amylase [PR00110] (200-211)
  IPR006046 Alpha amylase [PR00110] (239-252)
  IPR006047 Glycosyl hydrolase family 13, catalytic domain [PF00128] (50-211)
  IPR006047 Glycosyl hydrolase family 13, catalytic domain [SM00642] (30-251)
  IPR017853 Glycoside hydrolase superfamily [SSF51445] (23-249)

Foldseek 3Di:
DDDDDDDDDDDDPPPPPPPPQCLLFDPQADAEAEPQPAALQVLLVCLVPPCLVVRHRAYEYQAQAWFFQDPPRDSCSSLAHLALARADSNGHLVSNLSSLQSNLVSRYAYAYADNLFFHHAQPAFTATRVRFTARRVQQARCRLGDGPVQFADEDEQDALQDLCSLARYDDVRTGGGDLVDPSSLVSLLVSLQVVLCSNHQAYEYPSQSNHDPVSVVVSQVSHDAHDCVSVGDPPHGRNYDYDDPDPPPGDD

Secondary structure (DSSP, 8-state):
--------------------------TT--EEEEETT--HHHHHHHHHHTGGGGTEEEEEEPP-S-BB--TT--GGGGGSBS-S-SEETTEEHHHHHHHHHHHHHTT-EEEEEE--SEEEES-SEEEBTTS-EEETTTTBBTTTTB-GGGBPPS-B---TT-HHHHHHSBGGGEEEB-TTSHHHHHHHHHHHHHHHHTT--EEEETTGGGS-HHHHHHHHHHSPPP-GGGSPPTTPPPEEEE-----SSS--

Organism: Popillia japonica (NCBI:txid7064)

Radius of gyration: 21.13 Å; chains: 1; bounding box: 41×89×46 Å

pLDDT: mean 93.28, std 14.89, range [35.66, 98.94]